Protein AF-A0A7Y2TS22-F1 (afdb_monomer)

Mean predicted aligned error: 3.53 Å

Radius of gyration: 19.44 Å; Cα contacts (8 Å, |Δi|>4): 655; chains: 1; bounding box: 46×40×64 Å

Secondary structure (DSSP, 8-state):
----EETTEEPB---S--EEEEEEETTEEEEEEETGGGSPP-EEEEP-SSSEEEEEETTS-EEEEESSGGGBSS----HHHHHHGGGTSEEEEEEEEEETTEEEEE-TT-SS-BSS-EEEEEEEETTSS-EEEEEEETTTTEEEEEEEEEETTTEEEEEEEEEE-SSS---EEEEEEEEEEPPTT--HHHHHHHHHHHHTTEEEEEPTTSSEEEEEESS---SSSS-------EEEE--SSSS-EEESSSTTHHHHHTT------SEEESS-EEEEEEEE-

Solvent-accessible surface area (backbone atoms only — not comparable to full-atom values): 15463 Å² total; per-residue (Å²): 133,86,89,51,65,58,81,96,39,51,56,44,74,68,88,71,55,61,48,74,47,82,44,77,55,99,90,41,61,24,44,34,29,39,26,39,79,68,43,81,74,47,82,42,74,44,53,54,101,60,59,52,46,36,44,33,23,70,54,53,2,38,28,33,29,44,82,47,62,52,46,29,44,22,70,70,67,57,69,71,55,25,44,68,28,34,86,64,26,32,67,48,46,40,34,42,33,54,53,96,93,37,78,43,79,45,50,68,76,56,89,64,90,38,66,54,54,59,46,36,37,39,33,34,32,75,90,30,42,36,42,36,45,35,35,37,34,66,80,78,27,35,33,43,34,43,30,46,35,76,39,96,89,74,44,75,45,79,50,76,47,78,43,78,75,52,92,68,90,62,52,32,40,38,39,39,38,39,30,38,46,39,29,46,80,52,33,45,67,50,49,75,76,36,46,76,66,50,24,66,33,24,35,26,35,43,44,88,98,51,60,33,37,40,26,24,30,77,39,49,90,67,95,59,100,61,95,42,81,44,92,50,58,32,75,49,71,67,83,90,72,77,88,52,40,42,31,33,46,67,87,53,51,68,43,44,76,71,73,39,88,77,73,61,37,63,62,43,65,52,45,62,29,23,51,33,39,34,43,74,85

Foldseek 3Di:
DDFDDDPPFTFDDDPDWQDWDWDADPNFIKIKTKQCVNDDKDWAWADDPFQKTKIAIPLGFIWIAGNDQLGIQAADDDPVVSNVCNVAFWKWKWKQKDDPNDTDIDTPSDPDTDSFDKIWMWIATPVRQKIKIWIQGPVRQKIKMWMWHQDPVPGIDIDIDMDRRDPDDMKMKMKIWTGQTDWRQRGNCCCVPPVLVQLQQWKKFDDPPFLKIWIWGVARDDPDPDGGDTPGTDMDGDDDADPWAWDQACPCVVCVSVVHDDHHDRMDHSGRTITITIHID

pLDDT: mean 95.9, std 3.14, range [74.25, 98.75]

Structure (mmCIF, N/CA/C/O backbone):
data_AF-A0A7Y2TS22-F1
#
_entry.id   AF-A0A7Y2TS22-F1
#
loop_
_atom_site.group_PDB
_atom_site.id
_atom_site.type_symbol
_atom_site.label_atom_id
_atom_site.label_alt_id
_atom_site.label_comp_id
_atom_site.label_asym_id
_atom_site.label_entity_id
_atom_site.label_seq_id
_atom_site.pdbx_PDB_ins_code
_atom_site.Cartn_x
_atom_site.Cartn_y
_atom_site.Cartn_z
_atom_site.occupancy
_atom_site.B_iso_or_equiv
_atom_site.auth_seq_id
_atom_site.auth_comp_id
_atom_site.auth_asym_id
_atom_site.auth_atom_id
_atom_site.pdbx_PDB_model_num
ATOM 1 N N . MET A 1 1 ? 3.382 5.637 33.435 1.00 74.25 1 MET A N 1
ATOM 2 C CA . MET A 1 1 ? 3.708 6.417 32.218 1.00 74.25 1 MET A CA 1
ATOM 3 C C . MET A 1 1 ? 2.899 7.709 32.269 1.00 74.25 1 MET A C 1
ATOM 5 O O . MET A 1 1 ? 1.808 7.660 32.820 1.00 74.25 1 MET A O 1
ATOM 9 N N . LYS A 1 2 ? 3.419 8.851 31.797 1.00 86.94 2 LYS A N 1
ATOM 10 C CA . LYS A 1 2 ? 2.609 10.081 31.684 1.00 86.94 2 LYS A CA 1
ATOM 11 C C . LYS A 1 2 ? 1.660 9.937 30.493 1.00 86.94 2 LYS A C 1
ATOM 13 O O . LYS A 1 2 ? 2.100 9.458 29.451 1.00 86.94 2 LYS A O 1
ATOM 18 N N . GLU A 1 3 ? 0.410 10.353 30.642 1.00 90.19 3 GLU A N 1
ATOM 19 C CA . GLU A 1 3 ? -0.518 10.448 29.513 1.00 90.19 3 GLU A CA 1
ATOM 20 C C . GLU A 1 3 ? -0.154 11.654 28.641 1.00 90.19 3 GLU A C 1
ATOM 22 O O . GLU A 1 3 ? 0.123 12.742 29.150 1.00 90.19 3 GLU A O 1
ATOM 27 N N . VAL A 1 4 ? -0.126 11.447 27.326 1.00 92.69 4 VAL A N 1
ATOM 28 C CA . VAL A 1 4 ? 0.108 12.491 26.321 1.00 92.69 4 VAL A CA 1
ATOM 29 C C . VAL A 1 4 ? -1.155 12.595 25.484 1.00 92.69 4 VAL A C 1
ATOM 31 O O . VAL A 1 4 ? -1.653 11.576 25.015 1.00 92.69 4 VAL A O 1
ATOM 34 N N . TYR A 1 5 ? -1.666 13.806 25.296 1.00 92.94 5 TYR A N 1
ATOM 35 C CA . TYR A 1 5 ? -2.918 14.057 24.589 1.00 92.94 5 TYR A CA 1
ATOM 36 C C . TYR A 1 5 ? -2.640 14.583 23.181 1.00 92.94 5 TYR A C 1
ATOM 38 O O . TYR A 1 5 ? -1.749 15.411 22.983 1.00 92.94 5 TYR A O 1
ATOM 46 N N . TRP A 1 6 ? -3.400 14.089 22.205 1.00 90.06 6 TRP A N 1
ATOM 47 C CA . TRP A 1 6 ? -3.453 14.627 20.850 1.00 90.06 6 TRP A CA 1
ATOM 48 C C . TRP A 1 6 ? -4.873 15.133 20.610 1.00 90.06 6 TRP A C 1
ATOM 50 O O . TRP A 1 6 ? -5.808 14.342 20.472 1.00 90.06 6 TRP A O 1
ATOM 60 N N . SER A 1 7 ? -5.037 16.459 20.591 1.00 88.62 7 SER A N 1
ATOM 61 C CA . SER A 1 7 ? -6.344 17.097 20.805 1.00 88.62 7 SER A CA 1
ATOM 62 C C . SER A 1 7 ? -6.919 16.683 22.175 1.00 88.62 7 SER A C 1
ATOM 64 O O . SER A 1 7 ? -6.180 16.664 23.154 1.00 88.62 7 SER A O 1
ATOM 66 N N . GLU A 1 8 ? -8.208 16.358 22.261 1.00 90.94 8 GLU A N 1
ATOM 67 C CA . GLU A 1 8 ? -8.906 16.012 23.512 1.00 90.94 8 GLU A CA 1
ATOM 68 C C . GLU A 1 8 ? -8.776 14.532 23.912 1.00 90.94 8 GLU A C 1
ATOM 70 O O . GLU A 1 8 ? -9.255 14.126 24.969 1.00 90.94 8 GLU A O 1
ATOM 75 N N . LEU A 1 9 ? -8.170 13.695 23.064 1.00 91.94 9 LEU A N 1
ATOM 76 C CA . LEU A 1 9 ? -8.028 12.261 23.312 1.00 91.94 9 LEU A CA 1
ATOM 77 C C . LEU A 1 9 ? -6.572 11.909 23.642 1.00 91.94 9 LEU A C 1
ATOM 79 O O . LEU A 1 9 ? -5.650 12.467 23.036 1.00 91.94 9 LEU A O 1
ATOM 83 N N . PRO A 1 10 ? -6.334 10.969 24.572 1.00 93.31 10 PRO A N 1
ATOM 84 C CA . PRO A 1 10 ? -4.991 10.486 24.837 1.00 93.31 10 PRO A CA 1
ATOM 85 C C . PRO A 1 10 ? -4.453 9.724 23.622 1.00 93.31 10 PRO A C 1
ATOM 87 O O . PRO A 1 10 ? -5.179 9.002 22.935 1.00 93.31 10 PRO A O 1
ATOM 90 N N . VAL A 1 11 ? -3.157 9.873 23.369 1.00 92.88 11 VAL A N 1
ATOM 91 C CA . VAL A 1 11 ? -2.432 9.059 22.395 1.00 92.88 11 VAL A CA 1
ATOM 92 C C . VAL A 1 11 ? -2.421 7.618 22.888 1.00 92.88 11 VAL A C 1
ATOM 94 O O . VAL A 1 11 ? -1.942 7.330 23.986 1.00 92.88 11 VAL A O 1
ATOM 97 N N . GLN A 1 12 ? -2.907 6.714 22.047 1.00 92.50 12 GLN A N 1
ATOM 98 C CA . GLN A 1 12 ? -2.934 5.284 22.310 1.00 92.50 12 GLN A CA 1
ATOM 99 C C . GLN A 1 12 ? -1.693 4.619 21.716 1.00 92.50 12 GLN A C 1
ATOM 101 O O . GLN A 1 12 ? -1.232 4.969 20.625 1.00 92.50 12 GLN A O 1
ATOM 106 N N . ARG A 1 13 ? -1.132 3.651 22.442 1.00 86.56 13 ARG A N 1
ATOM 107 C CA . ARG A 1 13 ? -0.018 2.817 21.976 1.00 86.56 13 ARG A CA 1
ATOM 108 C C . ARG A 1 13 ? -0.177 1.404 22.508 1.00 86.56 13 ARG A C 1
ATOM 110 O O . ARG A 1 13 ? -0.364 1.224 23.711 1.00 86.56 13 ARG A O 1
ATOM 117 N N . ALA A 1 14 ? -0.034 0.413 21.634 1.00 87.25 14 ALA A N 1
ATOM 118 C CA . ALA A 1 14 ? 0.152 -0.957 22.083 1.00 87.25 14 ALA A CA 1
ATOM 119 C C . ALA A 1 14 ? 1.500 -1.072 22.810 1.00 87.25 14 ALA A C 1
ATOM 121 O O . ALA A 1 14 ? 2.510 -0.522 22.366 1.00 87.25 14 ALA A O 1
ATOM 122 N N . VAL A 1 15 ? 1.502 -1.769 23.943 1.00 83.69 15 VAL A N 1
ATOM 123 C CA . VAL A 1 15 ? 2.700 -1.995 24.771 1.00 83.69 15 VAL A CA 1
ATOM 124 C C . VAL A 1 15 ? 3.094 -3.469 24.858 1.00 83.69 15 VAL A C 1
ATOM 126 O O . VAL A 1 15 ? 4.196 -3.773 25.299 1.00 83.69 15 VAL A O 1
ATOM 129 N N . ASP A 1 16 ? 2.211 -4.368 24.421 1.00 90.50 16 ASP A N 1
ATOM 130 C CA . ASP A 1 16 ? 2.426 -5.813 24.369 1.00 90.50 16 ASP A CA 1
ATOM 131 C C . ASP A 1 16 ? 2.259 -6.309 22.927 1.00 90.50 16 ASP A C 1
ATOM 133 O O . ASP A 1 16 ? 1.400 -5.818 22.187 1.00 90.50 16 ASP A O 1
ATOM 137 N N . GLY A 1 17 ? 3.095 -7.261 22.517 1.00 93.56 17 GLY A N 1
ATOM 138 C CA . GLY A 1 17 ? 3.169 -7.745 21.144 1.00 93.56 17 GLY A CA 1
ATOM 139 C C . GLY A 1 17 ? 4.470 -8.471 20.816 1.00 93.56 17 GLY A C 1
ATOM 140 O O . GLY A 1 17 ? 5.281 -8.785 21.682 1.00 93.56 17 GLY A O 1
ATOM 141 N N . GLY A 1 18 ? 4.650 -8.781 19.535 1.00 94.12 18 GLY A N 1
ATOM 142 C CA . GLY A 1 18 ? 5.776 -9.566 19.030 1.00 94.12 18 GLY A CA 1
ATOM 143 C C . GLY A 1 18 ? 5.673 -11.068 19.307 1.00 94.12 18 GLY A C 1
ATOM 144 O O . GLY A 1 18 ? 6.606 -11.817 19.014 1.00 94.12 18 GLY A O 1
ATOM 145 N N . THR A 1 19 ? 4.542 -11.536 19.837 1.00 96.75 19 THR A N 1
ATOM 146 C CA . THR A 1 19 ? 4.295 -12.958 20.085 1.00 96.75 19 THR A CA 1
ATOM 147 C C . THR A 1 19 ? 3.782 -13.657 18.830 1.00 96.75 19 THR A C 1
ATOM 149 O O . THR A 1 19 ? 2.971 -13.127 18.066 1.00 96.75 19 THR A O 1
ATOM 152 N N . GLY A 1 20 ? 4.294 -14.866 18.605 1.00 96.62 20 GLY A N 1
ATOM 153 C CA . GLY A 1 20 ? 4.009 -15.670 17.425 1.00 96.62 20 GLY A CA 1
ATOM 154 C C . GLY A 1 20 ? 3.033 -16.807 17.698 1.00 96.62 20 GLY A C 1
ATOM 155 O O . GLY A 1 20 ? 3.113 -17.459 18.737 1.00 96.62 20 GLY A O 1
ATOM 156 N N . SER A 1 21 ? 2.135 -17.088 16.756 1.00 97.56 21 SER A N 1
ATOM 157 C CA . SER A 1 21 ? 1.272 -18.277 16.807 1.00 97.56 21 SER A CA 1
ATOM 158 C C . SER A 1 21 ? 0.910 -18.775 15.411 1.00 97.56 21 SER A C 1
ATOM 160 O O . SER A 1 21 ? 0.858 -17.997 14.459 1.00 97.56 21 SER A O 1
ATOM 162 N N . ILE A 1 22 ? 0.649 -20.077 15.283 1.00 97.88 22 ILE A N 1
ATOM 163 C CA . ILE A 1 22 ? 0.069 -20.639 14.060 1.00 97.88 22 ILE A CA 1
ATOM 164 C C . ILE A 1 22 ? -1.448 -20.500 14.150 1.00 97.88 22 ILE A C 1
ATOM 166 O O . ILE A 1 22 ? -2.060 -20.940 15.122 1.00 97.88 22 ILE A O 1
ATOM 170 N N . VAL A 1 23 ? -2.048 -19.903 13.127 1.00 97.50 23 VAL A N 1
ATOM 171 C CA . VAL A 1 23 ? -3.495 -19.716 12.997 1.00 97.50 23 VAL A CA 1
ATOM 172 C C . VAL A 1 23 ? -3.972 -20.250 11.652 1.00 97.50 23 VAL A C 1
ATOM 174 O O . VAL A 1 23 ? -3.201 -20.319 10.696 1.00 97.50 23 VAL A O 1
ATOM 177 N N . LEU A 1 24 ? -5.248 -20.615 11.566 1.00 96.06 24 LEU A N 1
ATOM 178 C CA . LEU A 1 24 ? -5.878 -21.023 10.314 1.00 96.06 24 LEU A CA 1
ATOM 179 C C . LEU A 1 24 ? -6.677 -19.845 9.741 1.00 96.06 24 LEU A C 1
ATOM 181 O O . LEU A 1 24 ? -7.517 -19.280 10.439 1.00 96.06 24 LEU A O 1
ATOM 185 N N . GLN A 1 25 ? -6.431 -19.486 8.483 1.00 90.94 25 GLN A N 1
ATOM 186 C CA . GLN A 1 25 ? -7.194 -18.478 7.740 1.00 90.94 25 GLN A CA 1
ATOM 187 C C . GLN A 1 25 ? -7.629 -19.067 6.402 1.00 90.94 25 GLN A C 1
ATOM 189 O O . GLN A 1 25 ? -6.796 -19.574 5.658 1.00 90.94 25 GLN A O 1
ATOM 194 N N . ASP A 1 26 ? -8.933 -19.045 6.111 1.00 86.62 26 ASP A N 1
ATOM 195 C CA . ASP A 1 26 ? -9.516 -19.609 4.882 1.00 86.62 26 ASP A CA 1
ATOM 196 C C . ASP A 1 26 ? -9.056 -21.055 4.579 1.00 86.62 26 ASP A C 1
ATOM 198 O O . ASP A 1 26 ? -8.861 -21.444 3.429 1.00 86.62 26 ASP A O 1
ATOM 202 N N . GLY A 1 27 ? -8.860 -21.866 5.627 1.00 91.12 27 GLY A N 1
ATOM 203 C CA . GLY A 1 27 ? -8.389 -23.252 5.512 1.00 91.12 27 GLY A CA 1
ATOM 204 C C . GLY A 1 27 ? -6.878 -23.415 5.295 1.00 91.12 27 GLY A C 1
ATOM 205 O O . GLY A 1 27 ? -6.411 -24.543 5.159 1.00 91.12 27 GLY A O 1
ATOM 206 N N . GLU A 1 28 ? -6.101 -22.331 5.301 1.00 94.75 28 GLU A N 1
ATOM 207 C CA . GLU A 1 28 ? -4.644 -22.335 5.142 1.00 94.75 28 GLU A CA 1
ATOM 208 C C . GLU A 1 28 ? -3.931 -21.921 6.448 1.00 94.75 28 GLU A C 1
ATOM 210 O O . GLU A 1 28 ? -4.388 -21.006 7.140 1.00 94.75 28 GLU A O 1
ATOM 215 N N . PRO A 1 29 ? -2.816 -22.574 6.830 1.00 97.38 29 PRO A N 1
ATOM 216 C CA . PRO A 1 29 ? -2.052 -22.195 8.014 1.00 97.38 29 PRO A CA 1
ATOM 217 C C . PRO A 1 29 ? -1.159 -20.967 7.770 1.00 97.38 29 PRO A C 1
ATOM 219 O O . PRO A 1 29 ? -0.365 -20.913 6.825 1.00 97.38 29 PRO A O 1
ATOM 222 N N . PHE A 1 30 ? -1.225 -20.016 8.698 1.00 98.31 30 PHE A N 1
ATOM 223 C CA . PHE A 1 30 ? -0.395 -18.816 8.747 1.00 98.31 30 PHE A CA 1
ATOM 224 C C . PHE A 1 30 ? 0.355 -18.727 10.071 1.00 98.31 30 PHE A C 1
ATOM 226 O O . PHE A 1 30 ? -0.189 -19.041 11.127 1.00 98.31 30 PHE A O 1
ATOM 233 N N . TYR A 1 31 ? 1.588 -18.229 10.024 1.00 98.25 31 TYR A N 1
ATOM 234 C CA . TYR A 1 31 ? 2.260 -17.714 11.207 1.00 98.25 31 TYR A CA 1
ATOM 235 C C . TYR A 1 31 ? 1.843 -16.257 11.412 1.00 98.25 31 TYR A C 1
ATOM 237 O O . TYR A 1 31 ? 2.098 -15.413 10.551 1.00 98.25 31 TYR A O 1
ATOM 245 N N . ARG A 1 32 ? 1.185 -15.978 12.536 1.00 98.31 32 ARG A N 1
ATOM 246 C CA . ARG A 1 32 ? 0.771 -14.645 12.977 1.00 98.31 32 ARG A CA 1
ATOM 247 C C . ARG A 1 32 ? 1.805 -14.086 13.943 1.00 98.31 32 ARG A C 1
ATOM 249 O O . ARG A 1 32 ? 2.126 -14.752 14.922 1.00 98.31 32 ARG A O 1
ATOM 256 N N . ILE A 1 33 ? 2.215 -12.841 13.729 1.00 98.31 33 ILE A N 1
ATOM 257 C CA . ILE A 1 33 ? 2.880 -12.003 14.731 1.00 98.31 33 ILE A CA 1
ATOM 258 C C . ILE A 1 33 ? 1.838 -11.018 15.263 1.00 98.31 33 ILE A C 1
ATOM 260 O O . ILE A 1 33 ? 1.354 -10.159 14.520 1.00 98.31 33 ILE A O 1
ATOM 264 N N . HIS A 1 34 ? 1.466 -11.179 16.532 1.00 97.88 34 HIS A N 1
ATOM 265 C CA . HIS A 1 34 ? 0.524 -10.294 17.209 1.00 97.88 34 HIS A CA 1
ATOM 266 C C . HIS A 1 34 ? 1.180 -8.959 17.552 1.00 97.88 34 HIS A C 1
ATOM 268 O O . HIS A 1 34 ? 2.318 -8.945 18.022 1.00 97.88 34 HIS A O 1
ATOM 274 N N . ASN A 1 35 ? 0.472 -7.849 17.323 1.00 97.12 35 ASN A N 1
ATOM 275 C CA . ASN A 1 35 ? 0.969 -6.498 17.596 1.00 97.12 35 ASN A CA 1
ATOM 276 C C . ASN A 1 35 ? 2.391 -6.274 17.072 1.00 97.12 35 ASN A C 1
ATOM 278 O O . ASN A 1 35 ? 3.258 -5.768 17.776 1.00 97.12 35 ASN A O 1
ATOM 282 N N . TYR A 1 36 ? 2.644 -6.649 15.815 1.00 96.88 36 TYR A N 1
ATOM 283 C CA . TYR A 1 36 ? 3.993 -6.610 15.236 1.00 96.88 36 TYR A CA 1
ATOM 284 C C . TYR A 1 36 ? 4.620 -5.204 15.275 1.00 96.88 36 TYR A C 1
ATOM 286 O O . TYR A 1 36 ? 5.836 -5.065 15.270 1.00 96.88 36 TYR A O 1
ATOM 294 N N . HIS A 1 37 ? 3.788 -4.162 15.326 1.00 94.69 37 HIS A N 1
ATOM 295 C CA . HIS A 1 37 ? 4.190 -2.759 15.350 1.00 94.69 37 HIS A CA 1
ATOM 296 C C . HIS A 1 37 ? 4.841 -2.305 16.670 1.00 94.69 37 HIS A C 1
ATOM 298 O O . HIS A 1 37 ? 5.334 -1.182 16.732 1.00 94.69 37 HIS A O 1
ATOM 304 N N . VAL A 1 38 ? 4.872 -3.153 17.709 1.00 95.06 38 VAL A N 1
ATOM 305 C CA . VAL A 1 38 ? 5.693 -2.910 18.915 1.00 95.06 38 VAL A CA 1
ATOM 306 C C . VAL A 1 38 ? 7.159 -3.305 18.710 1.00 95.06 38 VAL A C 1
ATOM 308 O O . VAL A 1 38 ? 8.017 -2.953 19.516 1.00 95.06 38 VAL A O 1
ATOM 311 N N . MET A 1 39 ? 7.455 -4.054 17.645 1.00 95.19 39 MET A N 1
ATOM 312 C CA . MET A 1 39 ? 8.808 -4.444 17.268 1.00 95.19 39 MET A CA 1
ATOM 313 C C . MET A 1 39 ? 9.422 -3.385 16.343 1.00 95.19 39 MET A C 1
ATOM 315 O O . MET A 1 39 ? 8.691 -2.740 15.585 1.00 95.19 39 MET A O 1
ATOM 319 N N . PRO A 1 40 ? 10.760 -3.235 16.325 1.00 94.88 40 PRO A N 1
ATOM 320 C CA . PRO A 1 40 ? 11.429 -2.518 15.246 1.00 94.88 40 PRO A CA 1
ATOM 321 C C . PRO A 1 40 ? 11.012 -3.078 13.874 1.00 94.88 40 PRO A C 1
ATOM 323 O O . PRO A 1 40 ? 10.841 -4.299 13.754 1.00 94.88 40 PRO A O 1
ATOM 326 N N . PRO A 1 41 ? 10.857 -2.228 12.841 1.00 95.81 41 PRO A N 1
ATOM 327 C CA . PRO A 1 41 ? 10.591 -2.695 11.488 1.00 95.81 41 PRO A CA 1
ATOM 328 C C . PRO A 1 41 ? 11.612 -3.744 11.040 1.00 95.81 41 PRO A C 1
ATOM 330 O O . PRO A 1 41 ? 12.800 -3.640 11.333 1.00 95.81 41 PRO A O 1
ATOM 333 N N . PHE A 1 42 ? 11.138 -4.759 10.326 1.00 97.38 42 PHE A N 1
ATOM 334 C CA . PHE A 1 42 ? 11.961 -5.847 9.807 1.00 97.38 42 PHE A CA 1
ATOM 335 C C . PHE A 1 42 ? 11.545 -6.181 8.380 1.00 97.38 42 PHE A C 1
ATOM 337 O O . PHE A 1 42 ? 10.402 -5.945 7.977 1.00 97.38 42 PHE A O 1
ATOM 344 N N . LEU A 1 43 ? 12.488 -6.697 7.599 1.00 97.88 43 LEU A N 1
ATOM 345 C CA . LEU A 1 43 ? 12.270 -6.998 6.193 1.00 97.88 43 LEU A CA 1
ATOM 346 C C . LEU A 1 43 ? 11.743 -8.427 6.016 1.00 97.88 43 LEU A C 1
ATOM 348 O O . LEU A 1 43 ? 12.246 -9.380 6.612 1.00 97.88 43 LEU A O 1
ATOM 352 N N . VAL A 1 44 ? 10.739 -8.579 5.160 1.00 97.50 44 VAL A N 1
ATOM 353 C CA . VAL A 1 44 ? 10.126 -9.851 4.780 1.00 97.50 44 VAL A CA 1
ATOM 354 C C . VAL A 1 44 ? 10.320 -10.061 3.283 1.00 97.50 44 VAL A C 1
ATOM 356 O O . VAL A 1 44 ? 9.953 -9.214 2.472 1.00 97.50 44 VAL A O 1
ATOM 359 N N . SER A 1 45 ? 10.865 -11.217 2.910 1.00 96.19 45 SER A N 1
ATOM 360 C CA . SER A 1 45 ? 10.897 -11.671 1.518 1.00 96.19 45 SER A CA 1
ATOM 361 C C . SER A 1 45 ? 9.692 -12.570 1.236 1.00 96.19 45 SER A C 1
ATOM 363 O O . SER A 1 45 ? 9.430 -13.516 1.990 1.00 96.19 45 SER A O 1
ATOM 365 N N . LEU A 1 46 ? 8.956 -12.268 0.164 1.00 95.31 46 LEU A N 1
ATOM 366 C CA . LEU A 1 46 ? 7.853 -13.096 -0.319 1.00 95.31 46 LEU A CA 1
ATOM 367 C C . LEU A 1 46 ? 8.349 -13.987 -1.458 1.00 95.31 46 LEU A C 1
ATOM 369 O O . LEU A 1 46 ? 8.820 -13.490 -2.482 1.00 95.31 46 LEU A O 1
ATOM 373 N N . VAL A 1 47 ? 8.237 -15.304 -1.289 1.00 93.69 47 VAL A N 1
ATOM 374 C CA . VAL A 1 47 ? 8.724 -16.251 -2.299 1.00 93.69 47 VAL A CA 1
ATOM 375 C C . VAL A 1 47 ? 7.706 -16.446 -3.420 1.00 93.69 47 VAL A C 1
ATOM 377 O O . VAL A 1 47 ? 6.494 -16.388 -3.208 1.00 93.69 47 VAL A O 1
ATOM 380 N N . SER A 1 48 ? 8.205 -16.725 -4.621 1.00 93.94 48 SER A N 1
ATOM 381 C CA . SER A 1 48 ? 7.398 -17.043 -5.796 1.00 93.94 48 SER A CA 1
ATOM 382 C C . SER A 1 48 ? 7.918 -18.305 -6.472 1.00 93.94 48 SER A C 1
ATOM 384 O O . SER A 1 48 ? 9.121 -18.538 -6.514 1.00 93.94 48 SER A O 1
ATOM 386 N N . GLY A 1 49 ? 7.010 -19.107 -7.034 1.00 91.75 49 GLY A N 1
ATOM 387 C CA . GLY A 1 49 ? 7.363 -20.244 -7.895 1.00 91.75 49 GLY A CA 1
ATOM 388 C C . GLY A 1 49 ? 7.707 -19.842 -9.336 1.00 91.75 49 GLY A C 1
ATOM 389 O O . GLY A 1 49 ? 7.857 -20.706 -10.191 1.00 91.75 49 GLY A O 1
ATOM 390 N N . THR A 1 50 ? 7.768 -18.540 -9.620 1.00 93.69 50 THR A N 1
ATOM 391 C CA . THR A 1 50 ? 8.042 -17.955 -10.942 1.00 93.69 50 THR A CA 1
ATOM 392 C C . THR A 1 50 ? 9.036 -16.799 -10.792 1.00 93.69 50 THR A C 1
ATOM 394 O O . THR A 1 50 ? 9.731 -16.691 -9.788 1.00 93.69 50 THR A O 1
ATOM 397 N N . GLU A 1 51 ? 9.103 -15.894 -11.764 1.00 96.25 51 GLU A N 1
ATOM 398 C CA . GLU A 1 51 ? 10.061 -14.784 -11.810 1.00 96.25 51 GLU A CA 1
ATOM 399 C C . GLU A 1 51 ? 9.729 -13.583 -10.897 1.00 96.25 51 GLU A C 1
ATOM 401 O O . GLU A 1 51 ? 10.335 -12.528 -11.056 1.00 96.25 51 GLU A O 1
ATOM 406 N N . HIS A 1 52 ? 8.771 -13.686 -9.969 1.00 98.25 52 HIS A N 1
ATOM 407 C CA . HIS A 1 52 ? 8.420 -12.563 -9.085 1.00 98.25 52 HIS A CA 1
ATOM 408 C C . HIS A 1 52 ? 9.406 -12.441 -7.922 1.00 98.25 52 HIS A C 1
ATOM 410 O O . HIS A 1 52 ? 9.761 -13.438 -7.297 1.00 98.25 52 HIS A O 1
ATOM 416 N N . TRP A 1 53 ? 9.760 -11.209 -7.575 1.00 98.12 53 TRP A N 1
ATOM 417 C CA . TRP A 1 53 ? 10.507 -10.872 -6.369 1.00 98.12 53 TRP A CA 1
ATOM 418 C C . TRP A 1 53 ? 9.771 -9.764 -5.609 1.00 98.12 53 TRP A C 1
ATOM 420 O O . TRP A 1 53 ? 9.185 -8.866 -6.216 1.00 98.12 53 TRP A O 1
ATOM 430 N N . MET A 1 54 ? 9.757 -9.840 -4.279 1.00 98.38 54 MET A N 1
ATOM 431 C CA . MET A 1 54 ? 9.095 -8.858 -3.422 1.00 98.38 54 MET A CA 1
ATOM 432 C C . MET A 1 54 ? 9.779 -8.814 -2.054 1.00 98.38 54 MET A C 1
ATOM 434 O O . MET A 1 54 ? 9.867 -9.829 -1.361 1.00 98.38 54 MET A O 1
ATOM 438 N N . PHE A 1 55 ? 10.222 -7.618 -1.672 1.00 98.25 55 PHE A N 1
ATOM 439 C CA . PHE A 1 55 ? 10.802 -7.304 -0.372 1.00 98.25 55 PHE A CA 1
ATOM 440 C C . PHE A 1 55 ? 9.916 -6.262 0.308 1.00 98.25 55 PHE A C 1
ATOM 442 O O . PHE A 1 55 ? 9.709 -5.173 -0.225 1.00 98.25 55 PHE A O 1
ATOM 449 N N . VAL A 1 56 ? 9.357 -6.615 1.462 1.00 98.00 56 VAL A N 1
ATOM 450 C CA . VAL A 1 56 ? 8.346 -5.822 2.170 1.00 98.00 56 VAL A CA 1
ATOM 451 C C . VAL A 1 56 ? 8.834 -5.547 3.581 1.00 98.00 56 VAL A C 1
ATOM 453 O O . VAL A 1 56 ? 9.168 -6.466 4.322 1.00 98.00 56 VAL A O 1
ATOM 456 N N . SER A 1 57 ? 8.858 -4.282 3.967 1.00 97.81 57 SER A N 1
ATOM 457 C CA . SER A 1 57 ? 9.033 -3.859 5.351 1.00 97.81 57 SER A CA 1
ATOM 458 C C . SER A 1 57 ? 7.770 -4.181 6.147 1.00 97.81 57 SER A C 1
ATOM 460 O O . SER A 1 57 ? 6.662 -3.898 5.691 1.00 97.81 57 SER A O 1
ATOM 462 N N . SER A 1 58 ? 7.906 -4.678 7.377 1.00 96.62 58 SER A N 1
ATOM 463 C CA . SER A 1 58 ? 6.765 -4.783 8.294 1.00 96.62 58 SER A CA 1
ATOM 464 C C . SER A 1 58 ? 6.119 -3.419 8.589 1.00 96.62 58 SER A C 1
ATOM 466 O O . SER A 1 58 ? 4.938 -3.371 8.913 1.00 96.62 58 SER A O 1
ATOM 468 N N . ALA A 1 59 ? 6.817 -2.295 8.384 1.00 93.44 59 ALA A N 1
ATOM 469 C CA . ALA A 1 59 ? 6.206 -0.965 8.445 1.00 93.44 59 ALA A CA 1
ATOM 470 C C . ALA A 1 59 ? 5.203 -0.700 7.302 1.00 93.44 59 ALA A C 1
ATOM 472 O O . ALA A 1 59 ? 4.353 0.164 7.455 1.00 93.44 59 ALA A O 1
ATOM 473 N N . GLY A 1 60 ? 5.266 -1.439 6.187 1.00 91.00 60 GLY A N 1
ATOM 474 C CA . GLY A 1 60 ? 4.327 -1.356 5.057 1.00 91.00 60 GLY A CA 1
ATOM 475 C C . GLY A 1 60 ? 4.959 -0.927 3.728 1.00 91.00 60 GLY A C 1
ATOM 476 O O . GLY A 1 60 ? 4.405 -1.226 2.671 1.00 91.00 60 GLY A O 1
ATOM 477 N N . GLY A 1 61 ? 6.131 -0.282 3.761 1.00 95.62 61 GLY A N 1
ATOM 478 C CA . GLY A 1 61 ? 6.905 0.028 2.554 1.00 95.62 61 GLY A CA 1
ATOM 479 C C . GLY A 1 61 ? 7.396 -1.238 1.845 1.00 95.62 61 GLY A C 1
ATOM 480 O O . GLY A 1 61 ? 7.631 -2.267 2.481 1.00 95.62 61 GLY A O 1
ATOM 481 N N . LEU A 1 62 ? 7.544 -1.190 0.521 1.00 98.00 62 LEU A N 1
ATOM 482 C CA . LEU A 1 62 ? 8.001 -2.342 -0.254 1.00 98.00 62 LEU A CA 1
ATOM 483 C C . LEU A 1 62 ? 8.688 -1.959 -1.559 1.00 98.00 62 LEU A C 1
ATOM 485 O O . LEU A 1 62 ? 8.458 -0.893 -2.126 1.00 98.00 62 LEU A O 1
ATOM 489 N N . THR A 1 63 ? 9.436 -2.923 -2.081 1.00 98.56 63 THR A N 1
ATOM 490 C CA . THR A 1 63 ? 9.819 -2.993 -3.485 1.00 98.56 63 THR A CA 1
ATOM 491 C C . THR A 1 63 ? 9.468 -4.368 -4.046 1.00 98.56 63 THR A C 1
ATOM 493 O O . THR A 1 63 ? 9.599 -5.390 -3.365 1.00 98.56 63 THR A O 1
ATOM 496 N N . CYS A 1 64 ? 8.976 -4.421 -5.279 1.00 98.38 64 CYS A N 1
ATOM 497 C CA . CYS A 1 64 ? 8.693 -5.683 -5.953 1.00 98.38 64 CYS A CA 1
ATOM 498 C C . CYS A 1 64 ? 8.781 -5.536 -7.469 1.00 98.38 64 CYS A C 1
ATOM 500 O O . CYS A 1 64 ? 8.741 -4.426 -7.996 1.00 98.38 64 CYS A O 1
ATOM 502 N N . GLY A 1 65 ? 8.886 -6.658 -8.174 1.00 98.19 65 GLY A N 1
ATOM 503 C CA . GLY A 1 65 ? 8.946 -6.702 -9.630 1.00 98.19 65 GLY A CA 1
ATOM 504 C C . GLY A 1 65 ? 9.045 -8.125 -10.164 1.00 98.19 65 GLY A C 1
ATOM 505 O O . GLY A 1 65 ? 8.908 -9.105 -9.428 1.00 98.19 65 GLY A O 1
ATOM 506 N N . ARG A 1 66 ? 9.284 -8.249 -11.469 1.00 97.75 66 ARG A N 1
ATOM 507 C CA . ARG A 1 66 ? 9.531 -9.542 -12.128 1.00 97.75 66 ARG A CA 1
ATOM 508 C C . ARG A 1 66 ? 10.950 -9.579 -12.675 1.00 97.75 66 ARG A C 1
ATOM 510 O O . ARG A 1 66 ? 11.471 -8.548 -13.059 1.00 97.75 66 ARG A O 1
ATOM 517 N N . ARG A 1 67 ? 11.579 -10.752 -12.748 1.00 97.06 67 ARG A N 1
ATOM 518 C CA . ARG A 1 67 ? 12.931 -11.005 -13.289 1.00 97.06 67 ARG A CA 1
ATOM 519 C C . ARG A 1 67 ? 14.068 -10.349 -12.514 1.00 97.06 67 ARG A C 1
ATOM 521 O O . ARG A 1 67 ? 14.897 -11.051 -11.950 1.00 97.06 67 ARG A O 1
ATOM 528 N N . ASN A 1 68 ? 14.146 -9.023 -12.532 1.00 97.12 68 ASN A N 1
ATOM 529 C CA . ASN A 1 68 ? 15.246 -8.250 -11.968 1.00 97.12 68 ASN A CA 1
ATOM 530 C C . ASN A 1 68 ? 14.787 -6.827 -11.571 1.00 97.12 68 ASN A C 1
ATOM 532 O O . ASN A 1 68 ? 13.665 -6.436 -11.902 1.00 97.12 68 ASN A O 1
ATOM 536 N N . PRO A 1 69 ? 15.636 -6.052 -10.872 1.00 97.00 69 PRO A N 1
ATOM 537 C CA . PRO A 1 69 ? 15.318 -4.694 -10.422 1.00 97.00 69 PRO A CA 1
ATOM 538 C C . PRO A 1 69 ? 14.967 -3.672 -11.513 1.00 97.00 69 PRO A C 1
ATOM 540 O O . PRO A 1 69 ? 14.314 -2.683 -11.203 1.00 97.00 69 PRO A O 1
ATOM 543 N N . ASP A 1 70 ? 15.353 -3.888 -12.774 1.00 97.25 70 ASP A N 1
ATOM 544 C CA . ASP A 1 70 ? 15.007 -2.977 -13.883 1.00 97.25 70 ASP A CA 1
ATOM 545 C C . ASP A 1 70 ? 13.585 -3.207 -14.424 1.00 97.25 70 ASP A C 1
ATOM 547 O O . ASP A 1 70 ? 13.133 -2.533 -15.345 1.00 97.25 70 ASP A O 1
ATOM 551 N N . HIS A 1 71 ? 12.868 -4.171 -13.845 1.00 97.00 71 HIS A N 1
ATOM 552 C CA . HIS A 1 71 ? 11.465 -4.476 -14.119 1.00 97.00 71 HIS A CA 1
ATOM 553 C C . HIS A 1 71 ? 10.656 -4.403 -12.813 1.00 97.00 71 HIS A C 1
ATOM 555 O O . HIS A 1 71 ? 9.853 -5.289 -12.491 1.00 97.00 71 HIS A O 1
ATOM 561 N N . ALA A 1 72 ? 10.938 -3.369 -12.021 1.00 98.00 72 ALA A N 1
ATOM 562 C CA . ALA A 1 72 ? 10.296 -3.120 -10.743 1.00 98.00 72 ALA A CA 1
ATOM 563 C C . ALA A 1 72 ? 8.928 -2.438 -10.910 1.00 98.00 72 ALA A C 1
ATOM 565 O O . ALA A 1 72 ? 8.754 -1.554 -11.742 1.00 98.00 72 ALA A O 1
ATOM 566 N N . LEU A 1 73 ? 7.963 -2.846 -10.086 1.00 98.38 73 LEU A N 1
ATOM 567 C CA . LEU A 1 73 ? 6.661 -2.199 -9.917 1.00 98.38 73 LEU A CA 1
ATOM 568 C C . LEU A 1 73 ? 6.755 -0.986 -8.979 1.00 98.38 73 LEU A C 1
ATOM 570 O O . LEU A 1 73 ? 6.070 0.010 -9.191 1.00 98.38 73 LEU A O 1
ATOM 574 N N . PHE A 1 74 ? 7.620 -1.071 -7.969 1.00 98.44 74 PHE A N 1
ATOM 575 C CA . PHE A 1 74 ? 7.939 0.001 -7.022 1.00 98.44 74 PHE A CA 1
ATOM 576 C C . PHE A 1 74 ? 9.459 0.202 -6.975 1.00 98.44 74 PHE A C 1
ATOM 578 O O . PHE A 1 74 ? 10.179 -0.781 -7.155 1.00 98.44 74 PHE A O 1
ATOM 585 N N . PRO A 1 75 ? 9.975 1.417 -6.704 1.00 97.94 75 PRO A N 1
ATOM 586 C CA . PRO A 1 75 ? 11.415 1.693 -6.697 1.00 97.94 75 PRO A CA 1
ATOM 587 C C . PRO A 1 75 ? 12.247 0.653 -5.946 1.00 97.94 75 PRO A C 1
ATOM 589 O O . PRO A 1 75 ? 11.922 0.278 -4.822 1.00 97.94 75 PRO A O 1
ATOM 592 N N . TYR A 1 76 ? 13.314 0.169 -6.584 1.00 97.88 76 TYR A N 1
ATOM 593 C CA . TYR A 1 76 ? 14.247 -0.776 -5.976 1.00 97.88 76 TYR A CA 1
ATOM 594 C C . TYR A 1 76 ? 15.310 -0.030 -5.173 1.00 97.88 76 TYR A C 1
ATOM 596 O O . TYR A 1 76 ? 16.286 0.477 -5.729 1.00 97.88 76 TYR A O 1
ATOM 604 N N . GLU A 1 77 ? 15.117 0.016 -3.861 1.00 96.44 77 GLU A N 1
ATOM 605 C CA . GLU A 1 77 ? 15.981 0.719 -2.915 1.00 96.44 77 GLU A CA 1
ATOM 606 C C . GLU A 1 77 ? 16.577 -0.245 -1.878 1.00 96.44 77 GLU A C 1
ATOM 608 O O . GLU A 1 77 ? 16.230 -1.427 -1.818 1.00 96.44 77 GLU A O 1
ATOM 613 N N . THR A 1 78 ? 17.518 0.261 -1.084 1.00 96.75 78 THR A N 1
ATOM 614 C CA . THR A 1 78 ? 18.063 -0.442 0.083 1.00 96.75 78 THR A CA 1
ATOM 615 C C . THR A 1 78 ? 16.997 -0.605 1.169 1.00 96.75 78 THR A C 1
ATOM 617 O O . THR A 1 78 ? 15.988 0.101 1.179 1.00 96.75 78 THR A O 1
ATOM 620 N N . ASP A 1 79 ? 17.180 -1.583 2.052 1.00 95.25 79 ASP A N 1
ATOM 621 C CA . ASP A 1 79 ? 16.169 -1.983 3.032 1.00 95.25 79 ASP A CA 1
ATOM 622 C C . ASP A 1 79 ? 15.800 -0.858 4.007 1.00 95.25 79 ASP A C 1
ATOM 624 O O . ASP A 1 79 ? 14.616 -0.647 4.259 1.00 95.25 79 ASP A O 1
ATOM 628 N N . ASP A 1 80 ? 16.778 -0.077 4.467 1.00 96.25 80 ASP A N 1
ATOM 629 C CA . ASP A 1 80 ? 16.580 1.156 5.241 1.00 96.25 80 ASP A CA 1
ATOM 630 C C . ASP A 1 80 ? 15.593 2.119 4.558 1.00 96.25 80 ASP A C 1
ATOM 632 O O . ASP A 1 80 ? 14.577 2.506 5.137 1.00 96.25 80 ASP A O 1
ATOM 636 N N . LYS A 1 81 ? 15.807 2.418 3.276 1.00 96.88 81 LYS A N 1
ATOM 637 C CA . LYS A 1 81 ? 14.909 3.283 2.503 1.00 96.88 81 LYS A CA 1
ATOM 638 C C . LYS A 1 81 ? 13.554 2.638 2.242 1.00 96.88 81 LYS A C 1
ATOM 640 O O . LYS A 1 81 ? 12.549 3.343 2.165 1.00 96.88 81 LYS A O 1
ATOM 645 N N . VAL A 1 82 ? 13.495 1.314 2.100 1.00 97.31 82 VAL A N 1
ATOM 646 C CA . VAL A 1 82 ? 12.219 0.592 1.996 1.00 97.31 82 VAL A CA 1
ATOM 647 C C . VAL A 1 82 ? 11.425 0.742 3.297 1.00 97.31 82 VAL A C 1
ATOM 649 O O . VAL A 1 82 ? 10.218 0.981 3.226 1.00 97.31 82 VAL A O 1
ATOM 652 N N . HIS A 1 83 ? 12.070 0.684 4.468 1.00 96.31 83 HIS A N 1
ATOM 653 C CA . HIS A 1 83 ? 11.424 0.971 5.751 1.00 96.31 83 HIS A CA 1
ATOM 654 C C . HIS A 1 83 ? 10.857 2.397 5.801 1.00 96.31 83 HIS A C 1
ATOM 656 O O . HIS A 1 83 ? 9.680 2.562 6.133 1.00 96.31 83 HIS A O 1
ATOM 662 N N . ASP A 1 84 ? 11.640 3.392 5.384 1.00 95.12 84 ASP A N 1
ATOM 663 C CA . ASP A 1 84 ? 11.240 4.806 5.391 1.00 95.12 84 ASP A CA 1
ATOM 664 C C . ASP A 1 84 ? 10.152 5.137 4.351 1.00 95.12 84 ASP A C 1
ATOM 666 O O . ASP A 1 84 ? 9.375 6.081 4.511 1.00 95.12 84 ASP A O 1
ATOM 670 N N . SER A 1 85 ? 10.053 4.341 3.282 1.00 95.00 85 SER A N 1
ATOM 671 C CA . SER A 1 85 ? 9.150 4.596 2.152 1.00 95.00 85 SER A CA 1
ATOM 672 C C . SER A 1 85 ? 7.662 4.358 2.431 1.00 95.00 85 SER A C 1
ATOM 674 O O . SER A 1 85 ? 6.844 4.655 1.560 1.00 95.00 85 SER A O 1
ATOM 676 N N . VAL A 1 86 ? 7.282 3.866 3.619 1.00 92.31 86 VAL A N 1
ATOM 677 C CA . VAL A 1 86 ? 5.885 3.548 3.991 1.00 92.31 86 VAL A CA 1
ATOM 678 C C . VAL A 1 86 ? 4.900 4.679 3.671 1.00 92.31 86 VAL A C 1
ATOM 680 O O . VAL A 1 86 ? 3.769 4.438 3.253 1.00 92.31 86 VAL A O 1
ATOM 683 N N . SER A 1 87 ? 5.327 5.931 3.826 1.00 90.88 87 SER A N 1
ATOM 684 C CA . SER A 1 87 ? 4.492 7.110 3.599 1.00 90.88 87 SER A CA 1
ATOM 685 C C . SER A 1 87 ? 4.406 7.539 2.134 1.00 90.88 87 SER A C 1
ATOM 687 O O . SER A 1 87 ? 3.583 8.397 1.836 1.00 90.88 87 SER A O 1
ATOM 689 N N . THR A 1 88 ? 5.183 6.949 1.222 1.00 94.50 88 THR A N 1
ATOM 690 C CA . THR A 1 88 ? 5.294 7.406 -0.178 1.00 94.50 88 THR A CA 1
ATOM 691 C C . THR A 1 88 ? 5.214 6.302 -1.230 1.00 94.50 88 THR A C 1
ATOM 693 O O . THR A 1 88 ? 5.053 6.610 -2.405 1.00 94.50 88 THR A O 1
ATOM 696 N N . THR A 1 89 ? 5.353 5.026 -0.862 1.00 97.44 89 THR A N 1
ATOM 697 C CA . THR A 1 89 ? 5.434 3.912 -1.819 1.00 97.44 89 THR A CA 1
ATOM 698 C C . THR A 1 89 ? 4.623 2.721 -1.339 1.00 97.44 89 THR A C 1
ATOM 700 O O . THR A 1 89 ? 4.680 2.358 -0.165 1.00 97.44 89 THR A O 1
ATOM 703 N N . GLY A 1 90 ? 3.900 2.081 -2.260 1.00 97.31 90 GLY A N 1
ATOM 704 C CA . GLY A 1 90 ? 3.164 0.858 -1.966 1.00 97.31 90 GLY A CA 1
ATOM 705 C C . GLY A 1 90 ? 1.706 1.089 -1.568 1.00 97.31 90 GLY A C 1
ATOM 706 O O . GLY A 1 90 ? 1.077 2.005 -2.103 1.00 97.31 90 GLY A O 1
ATOM 707 N N . PRO A 1 91 ? 1.128 0.236 -0.703 1.00 97.56 91 PRO A N 1
ATOM 708 C CA . PRO A 1 91 ? -0.285 0.304 -0.363 1.00 97.56 91 PRO A CA 1
ATOM 709 C C . PRO A 1 91 ? -0.628 1.595 0.387 1.00 97.56 91 PRO A C 1
ATOM 711 O O . PRO A 1 91 ? 0.145 2.088 1.208 1.00 97.56 91 PRO A O 1
ATOM 714 N N . PHE A 1 92 ? -1.816 2.122 0.118 1.00 97.94 92 PHE A N 1
ATOM 715 C CA . PHE A 1 92 ? -2.407 3.235 0.850 1.00 97.94 92 PHE A CA 1
ATOM 716 C C . PHE A 1 92 ? -3.884 2.977 1.072 1.00 97.94 92 PHE A C 1
ATOM 718 O O . PHE A 1 92 ? -4.569 2.521 0.156 1.00 97.94 92 PHE A O 1
ATOM 725 N N . THR A 1 93 ? -4.360 3.301 2.270 1.00 98.31 93 THR A N 1
ATOM 726 C CA . THR A 1 93 ? -5.772 3.211 2.617 1.00 98.31 93 THR A CA 1
ATOM 727 C C . THR A 1 93 ? -6.141 4.350 3.559 1.00 98.31 93 THR A C 1
ATOM 729 O O . THR A 1 93 ? -5.481 4.569 4.576 1.00 98.31 93 THR A O 1
ATOM 732 N N . ALA A 1 94 ? -7.228 5.042 3.245 1.00 98.38 94 ALA A N 1
ATOM 733 C CA . ALA A 1 94 ? -7.878 6.005 4.118 1.00 98.38 94 ALA A CA 1
ATOM 734 C C . ALA A 1 94 ? -9.383 5.746 4.139 1.00 98.38 94 ALA A C 1
ATOM 736 O O . ALA A 1 94 ? -9.988 5.477 3.103 1.00 98.38 94 ALA A O 1
ATOM 737 N N . LEU A 1 95 ? -9.975 5.819 5.326 1.00 98.56 95 LEU A N 1
ATOM 738 C CA . LEU A 1 95 ? -11.374 5.506 5.580 1.00 98.56 95 LEU A CA 1
ATOM 739 C C . LEU A 1 95 ? -12.012 6.674 6.334 1.00 98.56 95 LEU A C 1
ATOM 741 O O . LEU A 1 95 ? -11.565 7.033 7.423 1.00 98.56 95 LEU A O 1
ATOM 745 N N . LEU A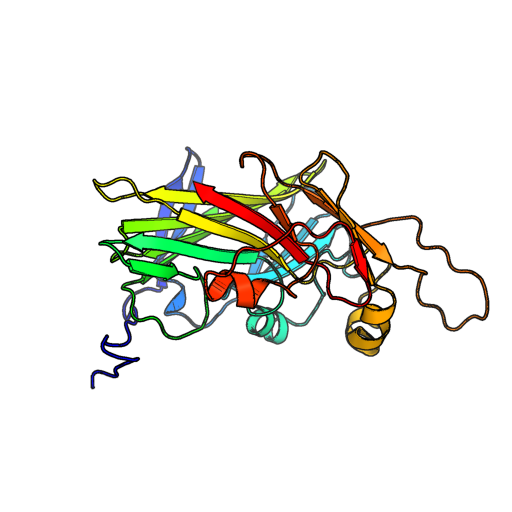 1 96 ? -13.061 7.256 5.764 1.00 98.50 96 LEU A N 1
ATOM 746 C CA . LEU A 1 96 ? -13.952 8.191 6.440 1.00 98.50 96 LEU A CA 1
ATOM 747 C C . LEU A 1 96 ? -15.161 7.403 6.938 1.00 98.50 96 LEU A C 1
ATOM 749 O O . LEU A 1 96 ? -16.002 6.956 6.158 1.00 98.50 96 LEU A O 1
ATOM 753 N N . VAL A 1 97 ? -15.220 7.199 8.250 1.00 98.00 97 VAL A N 1
ATOM 754 C CA . VAL A 1 97 ? -16.218 6.345 8.895 1.00 98.00 97 VAL A CA 1
ATOM 755 C C . VAL A 1 97 ? -17.240 7.214 9.609 1.00 98.00 97 VAL A C 1
ATOM 757 O O . VAL A 1 97 ? -16.882 8.019 10.471 1.00 98.00 97 VAL A O 1
ATOM 760 N N . GLU A 1 98 ? -18.518 7.040 9.284 1.00 96.19 98 GLU A N 1
ATOM 761 C CA . GLU A 1 98 ? -19.594 7.682 10.033 1.00 96.19 98 GLU A CA 1
ATOM 762 C C . GLU A 1 98 ? -19.799 6.972 11.382 1.00 96.19 98 GLU A C 1
ATOM 764 O O . GLU A 1 98 ? -20.125 5.784 11.458 1.00 96.19 98 GLU A O 1
ATOM 769 N N . ASP A 1 99 ? -19.592 7.708 12.472 1.00 92.69 99 ASP A N 1
ATOM 770 C CA . ASP A 1 99 ? -19.728 7.231 13.845 1.00 92.69 99 ASP A CA 1
ATOM 771 C C . ASP A 1 99 ? -20.400 8.303 14.711 1.00 92.69 99 ASP A C 1
ATOM 773 O O . ASP A 1 99 ? -19.854 9.384 14.944 1.00 92.69 99 ASP A O 1
ATOM 777 N N . ARG A 1 100 ? -21.608 7.997 15.206 1.00 88.50 100 ARG A N 1
ATOM 778 C CA . ARG A 1 100 ? -22.364 8.831 16.165 1.00 88.50 100 ARG A CA 1
ATOM 779 C C . ARG A 1 100 ? -22.510 10.298 15.723 1.00 88.50 100 ARG A C 1
ATOM 781 O O . ARG A 1 100 ? -22.305 11.217 16.515 1.00 88.50 100 ARG A O 1
ATOM 788 N N . GLY A 1 101 ? -22.854 10.514 14.452 1.00 90.44 101 GLY A N 1
ATOM 789 C CA . GLY A 1 101 ? -23.045 11.850 13.874 1.00 90.44 101 GLY A CA 1
ATOM 790 C C . GLY A 1 101 ? -21.746 12.616 13.602 1.00 90.44 101 GLY A C 1
ATOM 791 O O . GLY A 1 101 ? -21.791 13.820 13.359 1.00 90.44 101 GLY A O 1
ATOM 792 N N . LYS A 1 102 ? -20.588 11.948 13.661 1.00 94.19 102 LYS A N 1
ATOM 793 C CA . LYS A 1 102 ? -19.284 12.499 13.278 1.00 94.19 102 LYS A CA 1
ATOM 794 C C . LYS A 1 102 ? -18.646 11.631 12.203 1.00 94.19 102 LYS A C 1
ATOM 796 O O . LYS A 1 102 ? -18.823 10.418 12.194 1.00 94.19 102 LYS A O 1
ATOM 801 N N . ILE A 1 103 ? -17.845 12.255 11.348 1.00 96.81 103 ILE A N 1
ATOM 802 C CA . ILE A 1 103 ? -16.959 11.539 10.433 1.00 96.81 103 ILE A CA 1
ATOM 803 C C . ILE A 1 103 ? -15.614 11.363 11.135 1.00 96.81 103 ILE A C 1
ATOM 805 O O . ILE A 1 103 ? -15.005 12.329 11.599 1.00 96.81 103 ILE A O 1
ATOM 809 N N . ARG A 1 104 ? -15.169 10.116 11.256 1.00 96.19 104 ARG A N 1
ATOM 810 C CA . ARG A 1 104 ? -13.882 9.736 11.834 1.00 96.19 104 ARG A CA 1
ATOM 811 C C . ARG A 1 104 ? -12.949 9.325 10.703 1.00 96.19 104 ARG A C 1
ATOM 813 O O . ARG A 1 104 ? -13.253 8.386 9.975 1.00 96.19 104 ARG A O 1
ATOM 820 N N . LEU A 1 105 ? -11.814 10.007 10.579 1.00 97.38 105 LEU A N 1
ATOM 821 C CA . LEU A 1 105 ? -10.752 9.594 9.668 1.00 97.38 105 LEU A CA 1
ATOM 822 C C . LEU A 1 105 ? -9.929 8.479 10.313 1.00 97.38 105 LEU A C 1
ATOM 824 O O . LEU A 1 105 ? -9.362 8.667 11.388 1.00 97.38 105 LEU A O 1
ATOM 828 N N . TRP A 1 106 ? -9.817 7.354 9.622 1.00 97.88 106 TRP A N 1
ATOM 829 C CA . TRP A 1 106 ? -8.941 6.251 9.977 1.00 97.88 106 TRP A CA 1
ATOM 830 C C . TRP A 1 106 ? -8.031 5.913 8.793 1.00 97.88 106 TRP A C 1
ATOM 832 O O . TRP A 1 106 ? -8.505 5.624 7.699 1.00 97.88 106 TRP A O 1
ATOM 842 N N . THR A 1 107 ? -6.715 5.962 9.005 1.00 97.31 107 THR A N 1
ATOM 843 C CA . THR A 1 107 ? -5.690 5.600 8.013 1.00 97.31 107 THR A CA 1
ATOM 844 C C . THR A 1 107 ? -4.926 4.363 8.496 1.00 97.31 107 THR A C 1
ATOM 846 O O . THR A 1 107 ? -3.914 4.498 9.196 1.00 97.31 107 THR A O 1
ATOM 849 N N . PRO A 1 108 ? -5.420 3.146 8.184 1.00 97.12 108 PRO A N 1
ATOM 850 C CA . PRO A 1 108 ? -4.779 1.913 8.615 1.00 97.12 108 PRO A CA 1
ATOM 851 C C . PRO A 1 108 ? -3.292 1.875 8.267 1.00 97.12 108 PRO A C 1
ATOM 853 O O . PRO A 1 108 ? -2.880 2.319 7.196 1.00 97.12 108 PRO A O 1
ATOM 856 N N . PHE A 1 109 ? -2.487 1.319 9.169 1.00 96.00 109 PHE A N 1
ATOM 857 C CA . PHE A 1 109 ? -1.035 1.166 9.033 1.00 96.00 109 PHE A CA 1
ATOM 858 C C . PHE A 1 109 ? -0.232 2.471 8.955 1.00 96.00 109 PHE A C 1
ATOM 860 O O . PHE A 1 109 ? 0.981 2.425 8.757 1.00 96.00 109 PHE A O 1
ATOM 867 N N . SER A 1 110 ? -0.854 3.631 9.189 1.00 92.31 110 SER A N 1
ATOM 868 C CA . SER A 1 110 ? -0.124 4.894 9.313 1.00 92.31 110 SER A CA 1
ATOM 869 C C . SER A 1 110 ? 0.937 4.823 10.420 1.00 92.31 110 SER A C 1
ATOM 871 O O . SER A 1 110 ? 0.712 4.230 11.481 1.00 92.31 110 SER A O 1
ATOM 873 N N . GLY A 1 111 ? 2.101 5.430 10.175 1.00 86.81 111 GLY A N 1
ATOM 874 C CA . GLY A 1 111 ? 3.168 5.584 11.170 1.00 86.81 111 GLY A CA 1
ATOM 875 C C . GLY A 1 111 ? 2.921 6.715 12.176 1.00 86.81 111 GLY A C 1
ATOM 876 O O . GLY A 1 111 ? 3.703 6.888 13.108 1.00 86.81 111 GLY A O 1
ATOM 877 N N . ASN A 1 112 ? 1.851 7.494 11.995 1.00 86.94 112 ASN A N 1
ATOM 878 C CA . ASN A 1 112 ? 1.520 8.614 12.868 1.00 86.94 112 ASN A CA 1
ATOM 879 C C . ASN A 1 112 ? 0.983 8.139 14.223 1.00 86.94 112 ASN A C 1
ATOM 881 O O . ASN A 1 112 ? 0.467 7.029 14.366 1.00 86.94 112 ASN A O 1
ATOM 885 N N . LEU A 1 113 ? 1.058 9.021 15.223 1.00 89.19 113 LEU A N 1
ATOM 886 C CA . LEU A 1 113 ? 0.368 8.804 16.491 1.00 89.19 113 LEU A CA 1
ATOM 887 C C . LEU A 1 113 ? -1.140 8.696 16.249 1.00 89.19 113 LEU A C 1
ATOM 889 O O . LEU A 1 113 ? -1.703 9.440 15.448 1.00 89.19 113 LEU A O 1
ATOM 893 N N . SER A 1 114 ? -1.781 7.785 16.974 1.00 91.75 114 SER A N 1
ATOM 894 C CA . SER A 1 114 ? -3.219 7.558 16.902 1.00 91.75 114 SER A CA 1
ATOM 895 C C . SER A 1 114 ? -3.857 7.797 18.262 1.00 91.75 114 SER A C 1
ATOM 897 O O . SER A 1 114 ? -3.256 7.537 19.305 1.00 91.75 114 SER A O 1
ATOM 899 N N . THR A 1 115 ? -5.090 8.287 18.244 1.00 94.94 115 THR A N 1
ATOM 900 C CA . THR A 1 115 ? -5.968 8.333 19.417 1.00 94.94 115 THR A CA 1
ATOM 901 C C . THR A 1 115 ? -6.881 7.110 19.492 1.00 94.94 115 THR A C 1
ATOM 903 O O . THR A 1 115 ? -7.568 6.937 20.495 1.00 94.94 115 THR A O 1
ATOM 906 N N . PHE A 1 116 ? -6.873 6.256 18.460 1.00 95.56 116 PHE A N 1
ATOM 907 C CA . PHE A 1 116 ? -7.613 4.999 18.442 1.00 95.56 116 PHE A CA 1
ATOM 908 C C . PHE A 1 116 ? -6.864 3.875 19.154 1.00 95.56 116 PHE A C 1
ATOM 910 O O . PHE A 1 116 ? -5.644 3.750 19.019 1.00 95.56 116 PHE A O 1
ATOM 917 N N . ALA A 1 117 ? -7.602 2.997 19.825 1.00 95.62 117 ALA A N 1
ATOM 918 C CA . ALA A 1 117 ? -7.109 1.708 20.287 1.00 95.62 117 ALA A CA 1
ATOM 919 C C . ALA A 1 117 ? -6.931 0.756 19.089 1.00 95.62 117 ALA A C 1
ATOM 921 O O . ALA A 1 117 ? -7.905 0.222 18.550 1.00 95.62 117 ALA A O 1
ATOM 922 N N . LEU A 1 118 ? -5.676 0.571 18.664 1.00 96.75 118 LEU A N 1
ATOM 923 C CA . LEU A 1 118 ? -5.304 -0.213 17.484 1.00 96.75 118 LEU A CA 1
ATOM 924 C C . LEU A 1 118 ? -4.550 -1.497 17.855 1.00 96.75 118 LEU A C 1
ATOM 926 O O . LEU A 1 118 ? -3.629 -1.470 18.671 1.00 96.75 118 LEU A O 1
ATOM 930 N N . GLU A 1 119 ? -4.881 -2.592 17.175 1.00 97.25 119 GLU A N 1
ATOM 931 C CA . GLU A 1 119 ? -4.117 -3.845 17.157 1.00 97.25 119 GLU A CA 1
ATOM 932 C C . GLU A 1 119 ? -3.613 -4.076 15.726 1.00 97.25 119 GLU A C 1
ATOM 934 O O . GLU A 1 119 ? -4.402 -3.978 14.786 1.00 97.25 119 GLU A O 1
ATOM 939 N N . ARG A 1 120 ? -2.319 -4.379 15.524 1.00 97.81 120 ARG A N 1
ATOM 940 C CA . ARG A 1 120 ? -1.789 -4.695 14.177 1.00 97.81 120 ARG A CA 1
ATOM 941 C C . ARG A 1 120 ? -1.158 -6.067 14.129 1.00 97.81 120 ARG A C 1
ATOM 943 O O . ARG A 1 120 ? -0.157 -6.312 14.801 1.00 97.81 120 ARG A O 1
ATOM 950 N N . ASN A 1 121 ? -1.683 -6.927 13.274 1.00 98.25 121 ASN A N 1
ATOM 951 C CA . ASN A 1 121 ? -1.212 -8.291 13.100 1.00 98.25 121 ASN A CA 1
ATOM 952 C C . ASN A 1 121 ? -0.577 -8.472 11.720 1.00 98.25 121 ASN A C 1
ATOM 954 O O . ASN A 1 121 ? -1.059 -7.934 10.722 1.00 98.25 121 ASN A O 1
ATOM 958 N N . LEU A 1 122 ? 0.508 -9.246 11.669 1.00 98.38 122 LEU A N 1
ATOM 959 C CA . LEU A 1 122 ? 1.171 -9.626 10.423 1.00 98.38 122 LEU A CA 1
ATOM 960 C C . LEU A 1 122 ? 1.111 -11.137 10.271 1.00 98.38 122 LEU A C 1
ATOM 962 O O . LEU A 1 122 ? 1.486 -11.867 11.189 1.00 98.38 122 LEU A O 1
ATOM 966 N N . TYR A 1 123 ? 0.677 -11.605 9.109 1.00 98.25 123 TYR A N 1
ATOM 967 C CA . TYR A 1 123 ? 0.529 -13.024 8.824 1.00 98.25 123 TYR A CA 1
ATOM 968 C C . TYR A 1 123 ? 1.355 -13.398 7.609 1.00 98.25 123 TYR A C 1
ATOM 970 O O . TYR A 1 123 ? 1.228 -12.774 6.559 1.00 98.25 123 TYR A O 1
ATOM 978 N N . LYS A 1 124 ? 2.139 -14.467 7.716 1.00 97.88 124 LYS A N 1
ATOM 979 C CA . LYS A 1 124 ? 2.795 -15.094 6.568 1.00 97.88 124 LYS A CA 1
ATOM 980 C C . LYS A 1 124 ? 2.392 -16.556 6.504 1.00 97.88 124 LYS A C 1
ATOM 982 O O . LYS A 1 124 ? 2.482 -17.261 7.510 1.00 97.88 124 LYS A O 1
ATOM 987 N N . ASN A 1 125 ? 1.928 -17.015 5.347 1.00 97.06 125 ASN A N 1
ATOM 988 C CA . ASN A 1 125 ? 1.574 -18.424 5.203 1.00 97.06 125 ASN A CA 1
ATOM 989 C C . ASN A 1 125 ? 2.826 -19.308 5.293 1.00 97.06 125 ASN A C 1
ATOM 991 O O . ASN A 1 125 ? 3.947 -18.847 5.048 1.00 97.06 125 ASN A O 1
ATOM 995 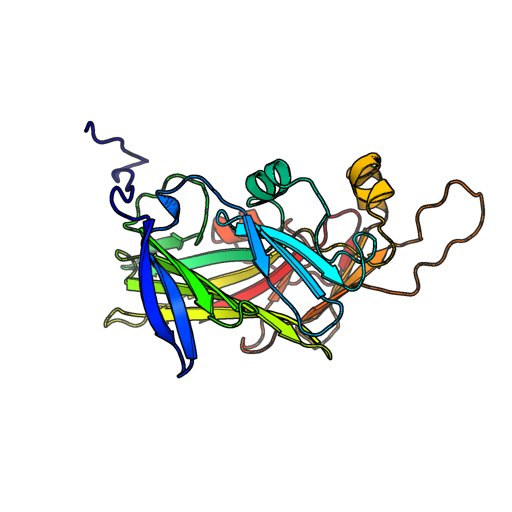N N . LEU A 1 126 ? 2.645 -20.585 5.636 1.00 95.00 126 LEU A N 1
ATOM 996 C CA . LEU A 1 126 ? 3.781 -21.503 5.785 1.00 95.00 126 LEU A CA 1
ATOM 997 C C . LEU A 1 126 ? 4.629 -21.638 4.502 1.00 95.00 126 LEU A C 1
ATOM 999 O O . LEU A 1 126 ? 5.853 -21.563 4.617 1.00 95.00 126 LEU A O 1
ATOM 1003 N N . PRO A 1 127 ? 4.045 -21.737 3.286 1.00 94.06 127 PRO A N 1
ATOM 1004 C CA . PRO A 1 127 ? 4.822 -21.697 2.042 1.00 94.06 127 PRO A CA 1
ATOM 1005 C C . PRO A 1 127 ? 5.597 -20.390 1.830 1.00 94.06 127 PRO A C 1
ATOM 1007 O O . PRO A 1 127 ? 6.620 -20.375 1.154 1.00 94.06 127 PRO A O 1
ATOM 1010 N N . GLY A 1 128 ? 5.121 -19.282 2.401 1.00 95.44 128 GLY A N 1
ATOM 1011 C CA . GLY A 1 128 ? 5.775 -17.982 2.342 1.00 95.44 128 GLY A CA 1
ATOM 1012 C C . GLY A 1 128 ? 5.511 -17.145 1.097 1.00 95.44 128 GLY A C 1
ATOM 1013 O O . GLY A 1 128 ? 6.257 -16.197 0.865 1.00 95.44 128 GLY A O 1
ATOM 1014 N N . ASN A 1 129 ? 4.486 -17.477 0.315 1.00 94.94 129 ASN A N 1
ATOM 1015 C CA . ASN A 1 129 ? 4.080 -16.743 -0.886 1.00 94.94 129 ASN A CA 1
ATOM 1016 C C . ASN A 1 129 ? 2.846 -15.842 -0.669 1.00 94.94 129 ASN A C 1
ATOM 1018 O O . ASN A 1 129 ? 2.359 -15.232 -1.623 1.00 94.94 129 ASN A O 1
ATOM 1022 N N . ARG A 1 130 ? 2.330 -15.762 0.566 1.00 96.75 130 ARG A N 1
ATOM 1023 C CA . ARG A 1 130 ? 1.262 -14.841 0.977 1.00 96.75 130 ARG A CA 1
ATOM 1024 C C . ARG A 1 130 ? 1.651 -14.096 2.249 1.00 96.75 130 ARG A C 1
ATOM 1026 O O . ARG A 1 130 ? 2.102 -14.712 3.216 1.00 96.75 130 ARG A O 1
ATOM 1033 N N . LEU A 1 131 ? 1.436 -12.784 2.240 1.00 97.88 131 LEU A N 1
ATOM 1034 C CA . LEU A 1 131 ? 1.662 -11.888 3.375 1.00 97.88 131 LEU A CA 1
ATOM 1035 C C . LEU A 1 131 ? 0.408 -11.047 3.588 1.00 97.88 131 LEU A C 1
ATOM 1037 O O . LEU A 1 131 ? -0.061 -10.427 2.639 1.00 97.88 131 LEU A O 1
ATOM 1041 N N . VAL A 1 132 ? -0.133 -11.025 4.802 1.00 98.19 132 VAL A N 1
ATOM 1042 C CA . VAL A 1 132 ? -1.346 -10.273 5.145 1.00 98.19 132 VAL A CA 1
ATOM 1043 C C . VAL A 1 132 ? -1.052 -9.332 6.298 1.00 98.19 132 VAL A C 1
ATOM 1045 O O . VAL A 1 132 ? -0.523 -9.746 7.326 1.00 98.19 132 VAL A O 1
ATOM 1048 N N . PHE A 1 133 ? -1.430 -8.076 6.116 1.00 98.56 133 PHE A N 1
ATOM 1049 C CA . PHE A 1 133 ? -1.449 -7.045 7.137 1.00 98.56 133 PHE A CA 1
ATOM 1050 C C . PHE A 1 133 ? -2.883 -6.875 7.622 1.00 98.56 133 PHE A C 1
ATOM 1052 O O . PHE A 1 133 ? -3.809 -6.791 6.813 1.00 98.56 133 PHE A O 1
ATOM 1059 N N . GLU A 1 134 ? -3.066 -6.810 8.933 1.00 98.62 134 GLU A N 1
ATOM 1060 C CA . GLU A 1 134 ? -4.348 -6.543 9.575 1.00 98.62 134 GLU A CA 1
ATOM 1061 C C . GLU A 1 134 ? -4.184 -5.420 10.590 1.00 98.62 134 GLU A C 1
ATOM 1063 O O . GLU A 1 134 ? -3.254 -5.448 11.394 1.00 98.62 134 GLU A O 1
ATOM 1068 N N . GLU A 1 135 ? -5.104 -4.464 10.571 1.00 98.69 135 GLU A N 1
ATOM 1069 C CA . GLU A 1 135 ? -5.291 -3.504 11.648 1.00 98.69 135 GLU A CA 1
ATOM 1070 C C . GLU A 1 135 ? -6.731 -3.588 12.151 1.00 98.69 135 GLU A C 1
ATOM 1072 O O . GLU A 1 135 ? -7.685 -3.441 11.380 1.00 98.69 135 GLU A O 1
ATOM 1077 N N . VAL A 1 136 ? -6.881 -3.828 13.449 1.00 98.50 136 VAL A N 1
ATOM 1078 C CA . VAL A 1 136 ? -8.153 -3.775 14.165 1.00 98.50 136 VAL A CA 1
ATOM 1079 C C . VAL A 1 136 ? -8.242 -2.420 14.848 1.00 98.50 136 VAL A C 1
ATOM 1081 O O . VAL A 1 136 ? -7.366 -2.061 15.631 1.00 98.50 136 VAL A O 1
ATOM 1084 N N . ASN A 1 137 ? -9.303 -1.675 14.561 1.00 98.00 137 ASN A N 1
ATOM 1085 C CA . ASN A 1 137 ? -9.655 -0.455 15.268 1.00 98.00 137 ASN A CA 1
ATOM 1086 C C . ASN A 1 137 ? -10.810 -0.762 16.224 1.00 98.00 137 ASN A C 1
ATOM 1088 O O . ASN A 1 137 ? -11.957 -0.928 15.799 1.00 98.00 137 ASN A O 1
ATOM 1092 N N . HIS A 1 138 ? -10.498 -0.866 17.517 1.00 97.00 138 HIS A N 1
ATOM 1093 C CA . HIS A 1 138 ? -11.473 -1.258 18.534 1.00 97.00 138 HIS A CA 1
ATOM 1094 C C . HIS A 1 138 ? -12.535 -0.183 18.781 1.00 97.00 138 HIS A C 1
ATOM 1096 O O . HIS A 1 138 ? -13.668 -0.524 19.109 1.00 97.00 138 HIS A O 1
ATOM 1102 N N . ASP A 1 139 ? -12.204 1.093 18.579 1.00 95.75 139 ASP A N 1
ATOM 1103 C CA . ASP A 1 139 ? -13.143 2.196 18.804 1.00 95.75 139 ASP A CA 1
ATOM 1104 C C . ASP A 1 139 ? -14.176 2.313 17.681 1.00 95.75 139 ASP A C 1
ATOM 1106 O O . ASP A 1 139 ? -15.340 2.634 17.927 1.00 95.75 139 ASP A O 1
ATOM 1110 N N . LEU A 1 140 ? -13.754 2.044 16.441 1.00 96.69 140 LEU A N 1
ATOM 1111 C CA . LEU A 1 140 ? -14.645 2.021 15.279 1.00 96.69 140 LEU A CA 1
ATOM 1112 C C . LEU A 1 140 ? -15.340 0.667 15.086 1.0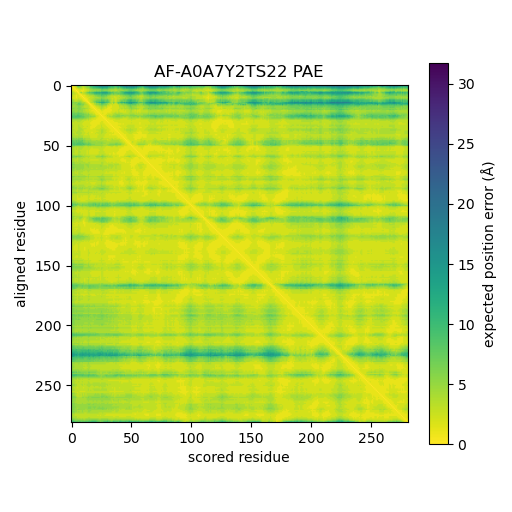0 96.69 140 LEU A C 1
ATOM 1114 O O . LEU A 1 140 ? -16.281 0.590 14.299 1.00 96.69 140 LEU A O 1
ATOM 1118 N N . GLU A 1 141 ? -14.905 -0.376 15.802 1.00 97.69 141 GLU A N 1
ATOM 1119 C CA . GLU A 1 141 ? -15.348 -1.767 15.621 1.00 97.69 141 GLU A CA 1
ATOM 1120 C C . GLU A 1 141 ? -15.160 -2.242 14.169 1.00 97.69 141 GLU A C 1
ATOM 1122 O O . GLU A 1 141 ? -16.027 -2.880 13.565 1.00 97.69 141 GLU A O 1
ATOM 1127 N N . LEU A 1 142 ? -14.013 -1.887 13.588 1.00 98.38 142 LEU A N 1
ATOM 1128 C CA . LEU A 1 142 ? -13.660 -2.212 12.213 1.00 98.38 142 LEU A CA 1
ATOM 1129 C C . LEU A 1 142 ? -12.310 -2.919 12.151 1.00 98.38 142 LEU A C 1
ATOM 1131 O O . LEU A 1 142 ? -11.383 -2.609 12.896 1.00 98.38 142 LEU A O 1
ATOM 1135 N N . VAL A 1 143 ? -12.187 -3.840 11.204 1.00 98.69 143 VAL A N 1
ATOM 1136 C CA . VAL A 1 143 ? -10.925 -4.486 10.847 1.00 98.69 143 VAL A CA 1
ATOM 1137 C C . VAL A 1 143 ? -10.640 -4.202 9.387 1.00 98.69 143 VAL A C 1
ATOM 1139 O O . VAL A 1 143 ? -11.479 -4.475 8.529 1.00 98.69 143 VAL A O 1
ATOM 1142 N N . PHE A 1 144 ? -9.448 -3.693 9.097 1.00 98.69 144 PHE A N 1
ATOM 1143 C CA . PHE A 1 144 ? -8.953 -3.557 7.739 1.00 98.69 144 PHE A CA 1
ATOM 1144 C C . PHE A 1 144 ? -7.814 -4.542 7.514 1.00 98.69 144 PHE A C 1
ATOM 1146 O O . PHE A 1 144 ? -6.876 -4.633 8.307 1.00 98.69 144 PHE A O 1
ATOM 1153 N N . ARG A 1 145 ? -7.903 -5.289 6.416 1.00 98.44 145 ARG A N 1
ATOM 1154 C CA . ARG A 1 145 ? -6.881 -6.235 5.980 1.00 98.44 145 ARG A CA 1
ATOM 1155 C C . ARG A 1 145 ? -6.477 -5.925 4.557 1.00 98.44 145 ARG A C 1
ATOM 1157 O O . ARG A 1 145 ? -7.343 -5.737 3.704 1.00 98.44 145 ARG A O 1
ATOM 1164 N N . TYR A 1 146 ? -5.182 -5.999 4.279 1.00 98.06 146 TYR A N 1
ATOM 1165 C CA . TYR A 1 146 ? -4.719 -6.210 2.916 1.00 98.06 146 TYR A CA 1
ATOM 1166 C C . TYR A 1 146 ? -3.700 -7.341 2.851 1.00 98.06 146 TYR A C 1
ATOM 1168 O O . TYR A 1 146 ? -2.902 -7.538 3.764 1.00 98.06 146 TYR A O 1
ATOM 1176 N N . GLY A 1 147 ? -3.735 -8.101 1.761 1.00 97.31 147 GLY A N 1
ATOM 1177 C CA . GLY A 1 147 ? -2.826 -9.214 1.528 1.00 97.31 147 GLY A CA 1
ATOM 1178 C C . GLY A 1 147 ? -2.147 -9.135 0.173 1.00 97.31 147 GLY A C 1
ATOM 1179 O O . GLY A 1 147 ? -2.786 -8.779 -0.814 1.00 97.31 147 GLY A O 1
ATOM 1180 N N . TRP A 1 148 ? -0.872 -9.511 0.130 1.00 98.00 148 TRP A N 1
ATOM 1181 C CA . TRP A 1 148 ? -0.088 -9.685 -1.084 1.00 98.00 148 TRP A CA 1
ATOM 1182 C C . TRP A 1 148 ? 0.009 -11.158 -1.460 1.00 98.00 148 TRP A C 1
ATOM 1184 O O . TRP A 1 148 ? 0.300 -12.019 -0.626 1.00 98.00 148 TRP A O 1
ATOM 1194 N N . SER A 1 149 ? -0.202 -11.431 -2.742 1.00 96.19 149 SER A N 1
ATOM 1195 C CA . SER A 1 149 ? 0.056 -12.723 -3.371 1.00 96.19 149 SER A CA 1
ATOM 1196 C C . SER A 1 149 ? 0.542 -12.525 -4.806 1.00 96.19 149 SER A C 1
ATOM 1198 O O . SER A 1 149 ? 0.468 -11.423 -5.356 1.00 96.19 149 SER A O 1
ATOM 1200 N N . VAL A 1 150 ? 1.060 -13.591 -5.411 1.00 95.56 150 VAL A N 1
ATOM 1201 C CA . VAL A 1 150 ? 1.587 -13.582 -6.781 1.00 95.56 150 VAL A CA 1
ATOM 1202 C C . VAL A 1 150 ? 0.743 -14.459 -7.701 1.00 95.56 150 VAL A C 1
ATOM 1204 O O . VAL A 1 150 ? 0.233 -15.506 -7.301 1.00 95.56 1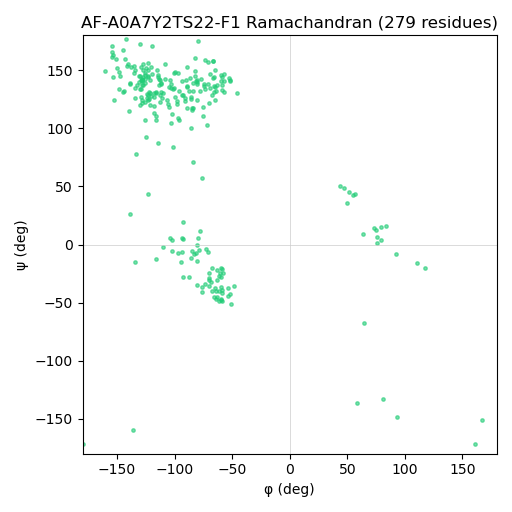50 VAL A O 1
ATOM 1207 N N . SER A 1 151 ? 0.624 -14.039 -8.954 1.00 96.00 151 SER A N 1
ATOM 1208 C CA . SER A 1 151 ? -0.023 -14.759 -10.043 1.00 96.00 151 SER A CA 1
ATOM 1209 C C . SER A 1 151 ? 0.866 -14.684 -11.275 1.00 96.00 151 SER A C 1
ATOM 1211 O O . SER A 1 151 ? 1.193 -13.594 -11.732 1.00 96.00 151 SER A O 1
ATOM 1213 N N . ASP A 1 152 ? 1.217 -15.826 -11.868 1.00 96.25 152 ASP A N 1
ATOM 1214 C CA . ASP A 1 152 ? 2.033 -15.813 -13.088 1.00 96.25 152 ASP A CA 1
ATOM 1215 C C . ASP A 1 152 ? 1.363 -15.029 -14.228 1.00 96.25 152 ASP A C 1
ATOM 1217 O O . ASP A 1 152 ? 2.003 -14.236 -14.920 1.00 96.25 152 ASP A O 1
ATOM 1221 N N . ARG A 1 153 ? 0.039 -15.168 -14.348 1.00 96.81 153 ARG A N 1
ATOM 1222 C CA . ARG A 1 153 ? -0.759 -14.494 -15.374 1.00 96.81 153 ARG A CA 1
ATOM 1223 C C . ARG A 1 153 ? -1.004 -13.014 -15.081 1.00 96.81 153 ARG A C 1
ATOM 1225 O O . ARG A 1 153 ? -0.994 -12.219 -16.014 1.00 96.81 153 ARG A O 1
ATOM 1232 N N . PHE A 1 154 ? -1.276 -12.654 -13.825 1.00 97.00 154 PHE A N 1
ATOM 1233 C CA . PHE A 1 154 ? -1.770 -11.314 -13.468 1.00 97.00 154 PHE A CA 1
ATOM 1234 C C . PHE A 1 154 ? -0.762 -10.447 -12.703 1.00 97.00 154 PHE A C 1
ATOM 1236 O O . PHE A 1 154 ? -1.052 -9.290 -12.423 1.00 97.00 154 PHE A O 1
ATOM 1243 N N . GLY A 1 155 ? 0.424 -10.967 -12.384 1.00 97.50 155 GLY A N 1
ATOM 1244 C CA . GLY A 1 155 ? 1.431 -10.238 -11.619 1.00 97.50 155 GLY A CA 1
ATOM 1245 C C . GLY A 1 155 ? 1.158 -10.280 -10.116 1.00 97.50 155 GLY A C 1
ATOM 1246 O O . GLY A 1 155 ? 0.897 -11.338 -9.542 1.00 97.50 155 GLY A O 1
ATOM 1247 N N . PHE A 1 156 ? 1.230 -9.123 -9.461 1.00 98.25 156 PHE A N 1
ATOM 1248 C CA . PHE A 1 156 ? 0.973 -8.996 -8.028 1.00 98.25 156 PHE A CA 1
ATOM 1249 C C . PHE A 1 156 ? -0.506 -8.739 -7.753 1.00 98.25 156 PHE A C 1
ATOM 1251 O O . PHE A 1 156 ? -1.124 -7.888 -8.385 1.00 98.25 156 PHE A O 1
ATOM 1258 N N . VAL A 1 157 ? -1.059 -9.439 -6.765 1.00 98.12 157 VAL A N 1
ATOM 1259 C CA . VAL A 1 157 ? -2.454 -9.287 -6.347 1.00 98.12 157 VAL A CA 1
ATOM 1260 C C . VAL A 1 157 ? -2.485 -8.761 -4.916 1.00 98.12 157 VAL A C 1
ATOM 1262 O O . VAL A 1 157 ? -2.133 -9.490 -3.983 1.00 98.12 157 VAL A O 1
ATOM 1265 N N . LYS A 1 158 ? -2.924 -7.504 -4.755 1.00 98.00 158 LYS A N 1
ATOM 1266 C CA . LYS A 1 158 ? -3.318 -6.918 -3.466 1.00 98.00 158 LYS A CA 1
ATOM 1267 C C . LYS A 1 158 ? -4.806 -7.178 -3.245 1.00 98.00 158 LYS A C 1
ATOM 1269 O O . LYS A 1 158 ? -5.636 -6.689 -4.005 1.00 98.00 158 LYS A O 1
ATOM 1274 N N . ARG A 1 159 ? -5.152 -7.929 -2.202 1.00 97.75 159 ARG A N 1
ATOM 1275 C CA . ARG A 1 159 ? -6.544 -8.158 -1.791 1.00 97.75 159 ARG A CA 1
ATOM 1276 C C . ARG A 1 159 ? -6.848 -7.330 -0.554 1.00 97.75 159 ARG A C 1
ATOM 1278 O O . ARG A 1 159 ? -6.228 -7.580 0.471 1.00 97.75 159 ARG A O 1
ATOM 1285 N N . SER A 1 160 ? -7.803 -6.410 -0.638 1.00 97.88 160 SER A N 1
ATOM 1286 C CA . SER A 1 160 ? -8.277 -5.605 0.496 1.00 97.88 160 SER A CA 1
ATOM 1287 C C . SER A 1 160 ? -9.590 -6.157 1.058 1.00 97.88 160 SER A C 1
ATOM 1289 O O . SER A 1 160 ? -10.410 -6.700 0.317 1.00 97.88 160 SER A O 1
ATOM 1291 N N . CYS A 1 161 ? -9.805 -6.017 2.364 1.00 97.12 161 CYS A N 1
ATOM 1292 C CA . CYS A 1 161 ? -11.038 -6.403 3.042 1.00 97.12 161 CYS A CA 1
ATOM 1293 C C . CYS A 1 161 ? -11.293 -5.477 4.235 1.00 97.12 161 CYS A C 1
ATOM 1295 O O . CYS A 1 161 ? -10.389 -5.231 5.032 1.00 97.12 161 CYS A O 1
ATOM 1297 N N . ILE A 1 162 ? -12.529 -4.993 4.360 1.00 97.81 162 ILE A N 1
ATOM 1298 C CA . ILE A 1 162 ? -13.030 -4.294 5.545 1.00 97.81 162 ILE A CA 1
ATOM 1299 C C . ILE A 1 162 ? -14.071 -5.202 6.196 1.00 97.81 162 ILE A C 1
ATOM 1301 O O . ILE A 1 162 ? -14.963 -5.711 5.517 1.00 97.81 162 ILE A O 1
ATOM 1305 N N . VAL A 1 163 ? -13.958 -5.406 7.505 1.00 97.69 163 VAL A N 1
ATOM 1306 C CA . VAL A 1 163 ? -14.908 -6.187 8.300 1.00 97.69 163 VAL A CA 1
ATOM 1307 C C . VAL A 1 163 ? -15.456 -5.302 9.405 1.00 97.69 163 VAL A C 1
ATOM 1309 O O . VAL A 1 163 ? -14.692 -4.752 10.193 1.00 97.69 163 VAL A O 1
ATOM 1312 N N . ASN A 1 164 ? -16.780 -5.196 9.476 1.00 97.31 164 ASN A N 1
ATOM 1313 C CA . ASN A 1 164 ? -17.466 -4.607 10.616 1.00 97.31 164 ASN A CA 1
ATOM 1314 C C . ASN A 1 164 ? -17.663 -5.675 11.693 1.00 97.31 164 ASN A C 1
ATOM 1316 O O . ASN A 1 164 ? -18.343 -6.674 11.456 1.00 97.31 164 ASN A O 1
ATOM 1320 N N . THR A 1 165 ? -17.033 -5.484 12.849 1.00 97.56 165 THR A N 1
ATOM 1321 C CA . THR A 1 165 ? -17.139 -6.383 14.007 1.00 97.56 165 THR A CA 1
ATOM 1322 C C . THR A 1 165 ? -18.171 -5.900 15.025 1.00 97.56 165 THR A C 1
ATOM 1324 O O . THR A 1 165 ? -18.498 -6.632 15.961 1.00 97.56 165 THR A O 1
ATOM 1327 N N . GLY A 1 166 ? -18.707 -4.694 14.829 1.00 95.06 166 GLY A N 1
ATOM 1328 C CA . GLY A 1 1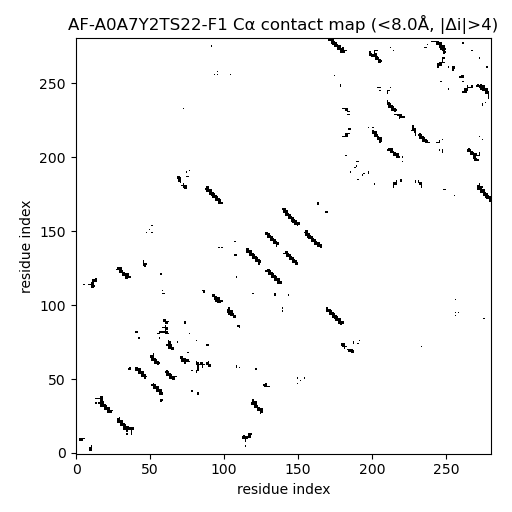66 ? -19.766 -4.113 15.636 1.00 95.06 166 GLY A CA 1
ATOM 1329 C C . GLY A 1 166 ? -21.154 -4.641 15.277 1.00 95.06 166 GLY A C 1
ATOM 1330 O O . GLY A 1 166 ? -21.362 -5.400 14.330 1.00 95.06 166 GLY A O 1
ATOM 1331 N N . ARG A 1 167 ? -22.150 -4.213 16.058 1.00 91.62 167 ARG A N 1
ATOM 1332 C CA . ARG A 1 167 ? -23.563 -4.579 15.830 1.00 91.62 167 ARG A CA 1
ATOM 1333 C C . ARG A 1 167 ? -24.287 -3.634 14.875 1.00 91.62 167 ARG A C 1
ATOM 1335 O O . ARG A 1 167 ? -25.263 -4.034 14.248 1.00 91.62 167 ARG A O 1
ATOM 1342 N N . ALA A 1 168 ? -23.856 -2.377 14.816 1.00 90.69 168 ALA A N 1
ATOM 1343 C CA . ALA A 1 168 ? -24.462 -1.356 13.973 1.00 90.69 168 ALA A CA 1
ATOM 1344 C C . ALA A 1 168 ? -23.792 -1.335 12.596 1.00 90.69 168 ALA A C 1
ATOM 1346 O O . ALA A 1 168 ? -22.572 -1.464 12.498 1.00 90.69 168 ALA A O 1
ATOM 1347 N N . GLY A 1 169 ? -24.581 -1.134 11.539 1.00 92.25 169 GLY A N 1
ATOM 1348 C CA . GLY A 1 169 ? -24.041 -0.847 10.210 1.00 92.25 169 GLY A CA 1
ATOM 1349 C C . GLY A 1 169 ? -23.198 0.430 10.228 1.00 92.25 169 GLY A C 1
ATOM 1350 O O . GLY A 1 169 ? -23.495 1.363 10.975 1.00 92.25 169 GLY A O 1
ATOM 1351 N N . ARG A 1 170 ? -22.140 0.462 9.416 1.00 94.19 170 ARG A N 1
ATOM 1352 C CA . ARG A 1 170 ? -21.233 1.605 9.281 1.00 94.19 170 ARG A CA 1
ATOM 1353 C C . ARG A 1 170 ? -21.248 2.057 7.829 1.00 94.19 170 ARG A C 1
ATOM 1355 O O . ARG A 1 170 ? -21.079 1.214 6.955 1.00 94.19 170 ARG A O 1
ATOM 1362 N N . ARG A 1 171 ? -21.439 3.357 7.595 1.00 96.38 171 ARG A N 1
ATOM 1363 C CA . ARG A 1 171 ? -21.212 3.978 6.286 1.00 96.38 171 ARG A CA 1
ATOM 1364 C C . ARG A 1 171 ? -19.740 4.356 6.199 1.00 96.38 171 ARG A C 1
ATOM 1366 O O . ARG A 1 171 ? -19.233 5.031 7.101 1.00 96.38 171 ARG A O 1
ATOM 1373 N N . ILE A 1 172 ? -19.064 3.889 5.157 1.00 97.50 172 ILE A N 1
ATOM 1374 C CA . ILE A 1 172 ? -17.623 4.073 4.996 1.00 97.50 172 ILE A CA 1
ATOM 1375 C C . ILE A 1 172 ? -17.355 4.620 3.603 1.00 97.50 172 ILE A C 1
ATOM 1377 O O . ILE A 1 172 ? -17.642 3.968 2.603 1.00 97.50 172 ILE A O 1
ATOM 1381 N N . GLU A 1 173 ? -16.754 5.801 3.535 1.00 98.00 173 GLU A N 1
ATOM 1382 C CA . GLU A 1 173 ? -16.113 6.270 2.309 1.00 98.00 173 GLU A CA 1
ATOM 1383 C C . GLU A 1 173 ? -14.643 5.863 2.375 1.00 98.00 173 GLU A C 1
ATOM 1385 O O . GLU A 1 173 ? -13.972 6.080 3.386 1.00 98.00 173 GLU A O 1
ATOM 1390 N N . LEU A 1 174 ? -14.146 5.213 1.328 1.00 97.88 174 LEU A N 1
ATOM 1391 C CA . LEU A 1 174 ? -12.802 4.649 1.291 1.00 97.88 174 LEU A CA 1
ATOM 1392 C C . LEU A 1 174 ? -12.014 5.205 0.116 1.00 97.88 174 LEU A C 1
ATOM 1394 O O . LEU A 1 174 ? -12.566 5.392 -0.964 1.00 97.88 174 LEU A O 1
ATOM 1398 N N . LEU A 1 175 ? -10.717 5.387 0.333 1.00 98.62 175 LEU A N 1
ATOM 1399 C CA . LEU A 1 175 ? -9.705 5.597 -0.690 1.00 98.62 175 LEU A CA 1
ATOM 1400 C C . LEU A 1 175 ? -8.624 4.537 -0.469 1.00 98.62 175 LEU A C 1
ATOM 1402 O O . LEU A 1 175 ? -7.885 4.608 0.510 1.00 98.62 175 LEU A O 1
ATOM 1406 N N . ASP A 1 176 ? -8.563 3.526 -1.333 1.00 98.56 176 ASP A N 1
ATOM 1407 C CA . ASP A 1 176 ? -7.629 2.397 -1.217 1.00 98.56 176 ASP A CA 1
ATOM 1408 C C . ASP A 1 176 ? -6.855 2.205 -2.518 1.00 98.56 176 ASP A C 1
ATOM 1410 O O . ASP A 1 176 ? -7.407 2.364 -3.603 1.00 98.56 176 ASP A O 1
ATOM 1414 N N . GLY A 1 177 ? -5.585 1.822 -2.440 1.00 98.19 177 GLY A N 1
ATOM 1415 C CA . GLY A 1 177 ? -4.827 1.552 -3.651 1.00 98.19 177 GLY A CA 1
ATOM 1416 C C . GLY A 1 177 ? -3.329 1.430 -3.461 1.00 98.19 177 GLY A C 1
ATOM 1417 O O . GLY A 1 177 ? -2.854 0.971 -2.420 1.00 98.19 177 GLY A O 1
ATOM 1418 N N . LEU A 1 178 ? -2.601 1.790 -4.515 1.00 98.44 178 LEU A N 1
ATOM 1419 C CA . LEU A 1 178 ? -1.149 1.707 -4.627 1.00 98.44 178 LEU A CA 1
ATOM 1420 C C . LEU A 1 178 ? -0.566 3.063 -5.017 1.00 98.44 178 LEU A C 1
ATOM 1422 O O . LEU A 1 178 ? -1.173 3.811 -5.777 1.00 98.44 178 LEU A O 1
ATOM 1426 N N . ARG A 1 179 ? 0.642 3.355 -4.544 1.00 97.75 179 ARG A N 1
ATOM 1427 C CA . ARG A 1 179 ? 1.342 4.617 -4.790 1.00 97.75 179 ARG A CA 1
ATOM 1428 C C . ARG A 1 179 ? 2.754 4.395 -5.286 1.00 97.75 179 ARG A C 1
ATOM 1430 O O . ARG A 1 179 ? 3.388 3.401 -4.927 1.00 97.75 179 ARG A O 1
ATOM 1437 N N . ASN A 1 180 ? 3.247 5.369 -6.044 1.00 97.94 180 ASN A N 1
ATOM 1438 C CA . ASN A 1 180 ? 4.586 5.384 -6.623 1.00 97.94 180 ASN A CA 1
ATOM 1439 C C . ASN A 1 180 ? 4.867 4.159 -7.509 1.00 97.94 180 ASN A C 1
ATOM 1441 O O . ASN A 1 180 ? 5.932 3.543 -7.442 1.00 97.94 180 ASN A O 1
ATOM 1445 N N . LEU A 1 181 ? 3.876 3.808 -8.332 1.00 98.50 181 LEU A N 1
ATOM 1446 C CA . LEU A 1 181 ? 3.999 2.808 -9.382 1.00 98.50 181 LEU A CA 1
ATOM 1447 C C . LEU A 1 181 ? 5.004 3.292 -10.429 1.00 98.50 181 LEU A C 1
ATOM 1449 O O . LEU A 1 181 ? 4.935 4.430 -10.908 1.00 98.50 181 LEU A O 1
ATOM 1453 N N . LEU A 1 182 ? 5.934 2.414 -10.794 1.00 98.38 182 LEU A N 1
ATOM 1454 C CA . LEU A 1 182 ? 6.904 2.687 -11.842 1.00 98.38 182 LEU A CA 1
ATOM 1455 C C . LEU A 1 182 ? 6.349 2.303 -13.217 1.00 98.38 182 LEU A C 1
ATOM 1457 O O . LEU A 1 182 ? 5.843 1.188 -13.381 1.00 98.38 182 LEU A O 1
ATOM 1461 N N . PRO A 1 183 ? 6.465 3.182 -14.227 1.00 97.88 183 PRO A N 1
ATOM 1462 C CA . PRO A 1 183 ? 6.214 2.798 -15.605 1.00 97.88 183 PRO A CA 1
ATOM 1463 C C . PRO A 1 183 ? 7.328 1.880 -16.123 1.00 97.88 183 PRO A C 1
ATOM 1465 O O . PRO A 1 183 ? 8.462 1.894 -15.636 1.00 97.88 183 PRO A O 1
ATOM 1468 N N . PHE A 1 184 ? 7.011 1.094 -17.152 1.00 97.06 184 PHE A N 1
ATOM 1469 C CA . PHE A 1 184 ? 8.006 0.266 -17.832 1.00 97.06 184 PHE A CA 1
ATOM 1470 C C . PHE A 1 184 ? 9.151 1.124 -18.399 1.00 97.06 184 PHE A C 1
ATOM 1472 O O . PHE A 1 184 ? 8.927 2.216 -18.918 1.00 97.06 184 PHE A O 1
ATOM 1479 N N . GLY A 1 185 ? 10.377 0.594 -18.359 1.00 95.19 185 GLY A N 1
ATOM 1480 C CA . GLY A 1 185 ? 11.564 1.244 -18.924 1.00 95.19 185 GLY A CA 1
ATOM 1481 C C . GLY A 1 185 ? 12.338 2.109 -17.929 1.00 95.19 185 GLY A C 1
ATOM 1482 O O . GLY A 1 185 ? 13.453 2.526 -18.234 1.00 95.19 185 GLY A O 1
ATOM 1483 N N . VAL A 1 186 ? 11.800 2.325 -16.725 1.00 96.75 186 VAL A N 1
ATOM 1484 C CA . VAL A 1 186 ? 12.550 2.909 -15.610 1.00 96.75 186 VAL A CA 1
ATOM 1485 C C . VAL A 1 186 ? 13.496 1.859 -15.031 1.00 96.75 186 VAL A C 1
ATOM 1487 O O . VAL A 1 186 ? 13.071 0.892 -14.404 1.00 96.75 186 VAL A O 1
ATOM 1490 N N . THR A 1 187 ? 14.794 2.058 -15.239 1.00 96.25 187 THR A N 1
ATOM 1491 C CA . THR A 1 187 ? 15.844 1.203 -14.669 1.00 96.25 187 THR A CA 1
ATOM 1492 C C . THR A 1 187 ? 16.158 1.603 -13.233 1.00 96.25 187 THR A C 1
ATOM 1494 O O . THR A 1 187 ? 15.948 2.754 -12.838 1.00 96.25 187 THR A O 1
ATOM 1497 N N . ARG A 1 188 ? 16.770 0.699 -12.462 1.00 95.81 188 ARG A N 1
ATOM 1498 C CA . ARG A 1 188 ? 17.266 1.015 -11.114 1.00 95.81 188 ARG A CA 1
ATOM 1499 C C . ARG A 1 188 ? 18.194 2.231 -11.133 1.00 95.81 188 ARG A C 1
ATOM 1501 O O . ARG A 1 188 ? 18.070 3.116 -10.296 1.00 95.81 188 ARG A O 1
ATOM 1508 N N . GLN A 1 189 ? 19.106 2.295 -12.104 1.00 94.81 189 GLN A N 1
ATOM 1509 C CA . GLN A 1 189 ? 20.064 3.395 -12.218 1.00 94.81 189 GLN A CA 1
ATOM 1510 C C . GLN A 1 189 ? 19.365 4.745 -12.419 1.00 94.81 189 GLN A C 1
ATOM 1512 O O . GLN A 1 189 ? 19.674 5.708 -11.716 1.00 94.81 189 GLN A O 1
ATOM 1517 N N . THR A 1 190 ? 18.418 4.815 -13.358 1.00 94.94 190 THR A N 1
ATOM 1518 C CA . THR A 1 190 ? 17.685 6.058 -13.639 1.00 94.94 190 THR A CA 1
ATOM 1519 C C . THR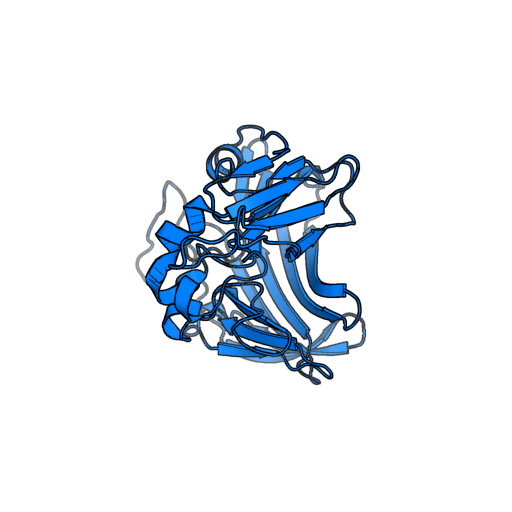 A 1 190 ? 16.785 6.449 -12.470 1.00 94.94 190 THR A C 1
ATOM 1521 O O . THR A 1 190 ? 16.761 7.616 -12.093 1.00 94.94 190 THR A O 1
ATOM 1524 N N . GLN A 1 191 ? 16.123 5.488 -11.821 1.00 96.25 191 GLN A N 1
ATOM 1525 C CA . GLN A 1 191 ? 15.284 5.764 -10.657 1.00 96.25 191 GLN A CA 1
ATOM 1526 C C . GLN A 1 191 ? 16.093 6.301 -9.471 1.00 96.25 191 GLN A C 1
ATOM 1528 O O . GLN A 1 191 ? 15.711 7.308 -8.880 1.00 96.25 191 GLN A O 1
ATOM 1533 N N . THR A 1 192 ? 17.220 5.675 -9.132 1.00 94.44 192 THR A N 1
ATOM 1534 C CA . THR A 1 192 ? 18.022 6.091 -7.973 1.00 94.44 192 THR A CA 1
ATOM 1535 C C . THR A 1 192 ? 18.779 7.400 -8.230 1.00 94.44 192 THR A C 1
ATOM 1537 O O . THR A 1 192 ? 18.945 8.194 -7.308 1.00 94.44 192 THR A O 1
ATOM 1540 N N . GLY A 1 193 ? 19.237 7.647 -9.463 1.00 95.25 193 GLY A N 1
ATOM 1541 C CA . GLY A 1 193 ? 20.044 8.829 -9.795 1.00 95.25 193 GLY A CA 1
ATOM 1542 C C . GLY A 1 193 ? 19.256 10.042 -10.298 1.00 95.25 193 GLY A C 1
ATOM 1543 O O . GLY A 1 193 ? 19.713 11.168 -10.130 1.00 95.25 193 GLY A O 1
ATOM 1544 N N . LEU A 1 194 ? 18.099 9.826 -10.932 1.00 96.38 194 LEU A N 1
ATOM 1545 C CA . LEU A 1 194 ? 17.398 10.825 -11.749 1.00 96.38 194 LEU A CA 1
ATOM 1546 C C . LEU A 1 194 ? 15.871 10.806 -11.531 1.00 96.38 194 LEU A C 1
ATOM 1548 O O . LEU A 1 194 ? 15.119 11.191 -12.423 1.00 96.38 194 LEU A O 1
ATOM 1552 N N . SER A 1 195 ? 15.384 10.365 -10.365 1.00 94.50 195 SER A N 1
ATOM 1553 C CA . SER A 1 195 ? 13.939 10.213 -10.089 1.00 94.50 195 SER A CA 1
ATOM 1554 C C . SER A 1 195 ? 13.096 11.457 -10.398 1.00 94.50 195 SER A C 1
ATOM 1556 O O . SER A 1 195 ? 12.029 11.329 -10.993 1.00 94.50 195 SER A O 1
ATOM 1558 N N . THR A 1 196 ? 13.569 12.653 -10.042 1.00 95.62 196 THR A N 1
ATOM 1559 C CA . THR A 1 196 ? 12.849 13.914 -10.298 1.00 95.62 196 THR A CA 1
ATOM 1560 C C . THR A 1 196 ? 12.815 14.281 -11.779 1.00 95.62 196 THR A C 1
ATOM 1562 O O . THR A 1 196 ? 11.811 14.793 -12.264 1.00 95.62 196 THR A O 1
ATOM 1565 N N . LEU A 1 197 ? 13.888 13.985 -12.519 1.00 96.19 197 LEU A N 1
ATOM 1566 C CA . LEU A 1 197 ? 13.913 14.126 -13.974 1.00 96.19 197 LEU A CA 1
ATOM 1567 C C . LEU A 1 197 ? 12.939 13.136 -14.617 1.00 96.19 197 LEU A C 1
ATOM 1569 O O . LEU A 1 197 ? 12.170 13.522 -15.491 1.00 96.19 197 LEU A O 1
ATOM 1573 N N . LEU A 1 198 ? 12.940 11.880 -14.161 1.00 95.62 198 LEU A N 1
ATOM 1574 C CA . LEU A 1 198 ? 12.019 10.857 -14.645 1.00 95.62 198 LEU A CA 1
ATOM 1575 C C . LEU A 1 198 ? 10.559 11.241 -14.422 1.00 95.62 198 LEU A C 1
ATOM 1577 O O . LEU A 1 198 ? 9.743 10.946 -15.289 1.00 95.62 198 LEU A O 1
ATOM 1581 N N . ASP A 1 199 ? 10.221 11.904 -13.310 1.00 96.25 199 ASP A N 1
ATOM 1582 C CA . ASP A 1 199 ? 8.848 12.342 -13.040 1.00 96.25 199 ASP A CA 1
ATOM 1583 C C . ASP A 1 199 ? 8.283 13.175 -14.203 1.00 96.25 199 ASP A C 1
ATOM 1585 O O . ASP A 1 199 ? 7.143 12.944 -14.594 1.00 96.25 199 ASP A O 1
ATOM 1589 N N . ALA A 1 200 ? 9.089 14.026 -14.852 1.00 96.50 200 ALA A N 1
ATOM 1590 C CA . ALA A 1 200 ? 8.674 14.818 -16.017 1.00 96.50 200 ALA A CA 1
ATOM 1591 C C . ALA A 1 200 ? 8.287 13.976 -17.254 1.00 96.50 200 ALA A C 1
ATOM 1593 O O . ALA A 1 200 ? 7.543 14.453 -18.112 1.00 96.50 200 ALA A O 1
ATOM 1594 N N . TYR A 1 201 ? 8.764 12.732 -17.341 1.00 97.25 201 TYR A N 1
ATOM 1595 C CA . TYR A 1 201 ? 8.447 11.792 -18.421 1.00 97.25 201 TYR A CA 1
ATOM 1596 C C . TYR A 1 201 ? 7.278 10.870 -18.072 1.00 97.25 201 TYR A C 1
ATOM 1598 O O . TYR A 1 201 ? 6.731 10.227 -18.966 1.00 97.25 201 TYR A O 1
ATOM 1606 N N . LYS A 1 202 ? 6.877 10.782 -16.798 1.00 98.12 202 LYS A N 1
ATOM 1607 C CA . LYS A 1 202 ? 5.805 9.880 -16.368 1.00 98.12 202 LYS A CA 1
ATOM 1608 C C . LYS A 1 202 ? 4.456 10.348 -16.892 1.00 98.12 202 LYS A C 1
ATOM 1610 O O . LYS A 1 202 ? 4.094 11.524 -16.774 1.00 98.12 202 LYS A O 1
ATOM 1615 N N . GLN A 1 203 ? 3.704 9.392 -17.418 1.00 98.06 203 GLN A N 1
ATOM 1616 C CA . GLN A 1 203 ? 2.311 9.554 -17.798 1.00 98.06 203 GLN A CA 1
ATOM 1617 C C . GLN A 1 203 ? 1.496 8.405 -17.211 1.00 98.06 203 GLN A C 1
ATOM 1619 O O . GLN A 1 203 ? 1.943 7.257 -17.171 1.00 98.06 203 GLN A O 1
ATOM 1624 N N . ALA A 1 204 ? 0.305 8.733 -16.732 1.00 98.50 204 ALA A N 1
ATOM 1625 C CA . ALA A 1 204 ? -0.689 7.773 -16.299 1.00 98.50 204 ALA A CA 1
ATOM 1626 C C . ALA A 1 204 ? -2.011 8.093 -16.990 1.00 98.50 204 ALA A C 1
ATOM 1628 O O . ALA A 1 204 ? -2.385 9.262 -17.081 1.00 98.50 204 ALA A O 1
ATOM 1629 N N . GLU A 1 205 ? -2.718 7.074 -17.461 1.00 98.62 205 GLU A N 1
ATOM 1630 C CA . GLU A 1 205 ? -3.997 7.213 -18.160 1.00 98.62 205 GLU A CA 1
ATOM 1631 C C . GLU A 1 205 ? -5.003 6.201 -17.613 1.00 98.62 205 GLU A C 1
ATOM 1633 O O . GLU A 1 205 ? -4.675 5.025 -17.433 1.00 98.62 205 GLU A O 1
ATOM 1638 N N . ALA A 1 206 ? -6.230 6.647 -17.346 1.00 98.44 206 ALA A N 1
ATOM 1639 C CA . ALA A 1 206 ? -7.313 5.764 -16.940 1.00 98.44 206 ALA A CA 1
ATOM 1640 C C . ALA A 1 206 ? -7.903 5.096 -18.183 1.00 98.44 206 ALA A C 1
ATOM 1642 O O . ALA A 1 206 ? -8.059 5.729 -19.228 1.00 98.44 206 ALA A O 1
ATOM 1643 N N . VAL A 1 207 ? -8.260 3.817 -18.078 1.00 97.62 207 VAL A N 1
ATOM 1644 C CA . VAL A 1 207 ? -8.881 3.099 -19.194 1.00 97.62 207 VAL A CA 1
ATOM 1645 C C . VAL A 1 207 ? -10.390 3.372 -19.195 1.00 97.62 207 VAL A C 1
ATOM 1647 O O . VAL A 1 207 ? -11.067 2.982 -18.242 1.00 97.62 207 VAL A O 1
ATOM 1650 N N . PRO A 1 208 ? -10.960 3.999 -20.244 1.00 93.31 208 PRO A N 1
ATOM 1651 C CA . PRO A 1 208 ? -12.377 4.348 -20.260 1.00 93.31 208 PRO A CA 1
ATOM 1652 C C . PRO A 1 208 ? -13.287 3.132 -20.052 1.00 93.31 208 PRO A C 1
ATOM 1654 O O . PRO A 1 208 ? -13.132 2.102 -20.707 1.00 93.31 208 PRO A O 1
ATOM 1657 N N . GLY A 1 209 ? -14.255 3.264 -19.143 1.00 91.19 209 GLY A N 1
ATOM 1658 C CA . GLY A 1 209 ? -15.222 2.209 -18.827 1.00 91.19 209 GLY A CA 1
ATOM 1659 C C . GLY A 1 209 ? -14.682 1.065 -17.962 1.00 91.19 209 GLY A C 1
ATOM 1660 O O . GLY A 1 209 ? -15.438 0.141 -17.668 1.00 91.19 209 GLY A O 1
ATOM 1661 N N . LEU A 1 210 ? -13.414 1.109 -17.536 1.00 95.06 210 LEU A N 1
ATOM 1662 C CA . LEU A 1 210 ? -12.801 0.113 -16.657 1.00 95.06 210 LEU A CA 1
ATOM 1663 C C . LEU A 1 210 ? -12.207 0.773 -15.408 1.00 95.06 210 LEU A C 1
ATOM 1665 O O . LEU A 1 210 ? -11.739 1.906 -15.439 1.00 95.06 210 LEU A O 1
ATOM 1669 N N . CYS A 1 211 ? -12.144 0.023 -14.308 1.00 97.44 211 CYS A N 1
ATOM 1670 C CA . CYS A 1 211 ? -11.384 0.419 -13.124 1.00 97.44 211 CYS A CA 1
ATOM 1671 C C . CYS A 1 211 ? -9.910 0.018 -13.302 1.00 97.44 211 CYS A C 1
ATOM 1673 O O . CYS A 1 211 ? -9.442 -0.963 -12.716 1.00 97.44 211 CYS A O 1
ATOM 1675 N N . ALA A 1 212 ? -9.208 0.718 -14.197 1.00 98.19 212 ALA A N 1
ATOM 1676 C CA . ALA A 1 212 ? -7.829 0.416 -14.570 1.00 98.19 212 ALA A CA 1
ATOM 1677 C C . ALA A 1 212 ? -7.033 1.673 -14.951 1.00 98.19 212 ALA A C 1
ATOM 1679 O O . ALA A 1 212 ? -7.583 2.615 -15.517 1.00 98.19 212 ALA A O 1
ATOM 1680 N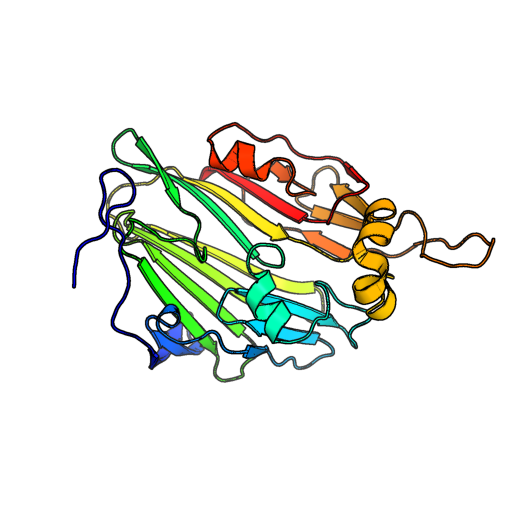 N . GLY A 1 213 ? -5.730 1.645 -14.673 1.00 98.50 213 GLY A N 1
ATOM 1681 C CA . GLY A 1 213 ? -4.758 2.674 -15.027 1.00 98.50 213 GLY A CA 1
ATOM 1682 C C . GLY A 1 213 ? -3.550 2.084 -15.756 1.00 98.50 213 GLY A C 1
ATOM 1683 O O . GLY A 1 213 ? -3.081 0.988 -15.430 1.00 98.50 213 GLY A O 1
ATOM 1684 N N . VAL A 1 214 ? -3.048 2.818 -16.745 1.00 98.69 214 VAL A N 1
ATOM 1685 C CA . VAL A 1 214 ? -1.856 2.497 -17.538 1.00 98.69 214 VAL A CA 1
ATOM 1686 C C . VAL A 1 214 ? -0.775 3.522 -17.220 1.00 98.69 214 VAL A C 1
ATOM 1688 O O . VAL A 1 214 ? -1.028 4.716 -17.302 1.00 98.69 214 VAL A O 1
ATOM 1691 N N . TYR A 1 215 ? 0.424 3.056 -16.875 1.00 98.69 215 TYR A N 1
ATOM 1692 C CA . TYR A 1 215 ? 1.565 3.880 -16.475 1.00 98.69 215 TYR A CA 1
ATOM 1693 C C . TYR A 1 215 ? 2.708 3.684 -17.465 1.00 98.69 215 TYR A C 1
ATOM 1695 O O . TYR A 1 215 ? 3.303 2.602 -17.550 1.00 98.69 215 TYR A O 1
ATOM 1703 N N . SER A 1 216 ? 3.028 4.739 -18.201 1.00 98.31 216 SER A N 1
ATOM 1704 C CA . SER A 1 216 ? 4.032 4.753 -19.261 1.00 98.31 216 SER A CA 1
ATOM 1705 C C . SER A 1 216 ? 5.004 5.921 -19.081 1.00 98.31 216 SER A C 1
ATOM 1707 O O . SER A 1 216 ? 4.857 6.780 -18.204 1.00 98.31 216 SER A O 1
ATOM 1709 N N . LEU A 1 217 ? 6.046 5.919 -19.904 1.00 97.94 217 LEU A N 1
ATOM 1710 C CA . LEU A 1 217 ? 6.873 7.094 -20.127 1.00 97.94 217 LEU A CA 1
ATOM 1711 C C . LEU A 1 217 ? 6.428 7.754 -21.434 1.00 97.94 217 LEU A C 1
ATOM 1713 O O . LEU A 1 217 ? 6.028 7.065 -22.367 1.00 97.94 217 LEU A O 1
ATOM 1717 N N . SER A 1 218 ? 6.539 9.075 -21.525 1.00 96.00 218 SER A N 1
ATOM 1718 C CA . SER A 1 218 ? 6.361 9.806 -22.786 1.00 96.00 218 SER A CA 1
ATOM 1719 C C . SER A 1 218 ? 7.414 9.425 -23.832 1.00 96.00 218 SER A C 1
ATOM 1721 O O . SER A 1 218 ? 7.151 9.471 -25.027 1.00 96.00 218 SER A O 1
ATOM 1723 N N . SER A 1 219 ? 8.611 9.068 -23.365 1.00 95.06 219 SER A N 1
ATOM 1724 C CA . SER A 1 219 ? 9.760 8.568 -24.118 1.00 95.06 219 SER A CA 1
ATOM 1725 C C . SER A 1 219 ? 10.684 7.860 -23.130 1.00 95.06 219 SER A C 1
ATOM 1727 O O . SER A 1 219 ? 10.770 8.254 -21.965 1.00 95.06 219 SER A O 1
ATOM 1729 N N . ILE A 1 220 ? 11.410 6.839 -23.578 1.00 93.94 220 ILE A N 1
ATOM 1730 C CA . ILE A 1 220 ? 12.498 6.264 -22.788 1.00 93.94 220 ILE A CA 1
ATOM 1731 C C . ILE A 1 220 ? 13.590 7.326 -22.622 1.00 93.94 220 ILE A C 1
ATOM 1733 O O . ILE A 1 220 ? 13.938 8.030 -23.573 1.00 93.94 220 ILE A O 1
ATOM 1737 N N . LEU A 1 221 ? 14.112 7.452 -21.401 1.00 92.06 221 LEU A N 1
ATOM 1738 C CA . LEU A 1 221 ? 15.167 8.408 -21.085 1.00 92.06 221 LEU A CA 1
ATOM 1739 C C . LEU A 1 221 ? 16.482 7.975 -21.751 1.00 92.06 221 LEU A C 1
ATOM 1741 O O . LEU A 1 221 ? 16.978 6.877 -21.499 1.00 92.06 221 LEU A O 1
ATOM 1745 N N . THR A 1 222 ? 17.051 8.844 -22.585 1.00 89.75 222 THR A N 1
ATOM 1746 C CA . THR A 1 222 ? 18.319 8.617 -23.289 1.00 89.75 222 THR A CA 1
ATOM 1747 C C . THR A 1 222 ? 19.069 9.935 -23.471 1.00 89.75 222 THR A C 1
ATOM 1749 O O . THR A 1 222 ? 18.452 10.971 -23.703 1.00 89.75 222 THR A O 1
ATOM 1752 N N . ASP A 1 223 ? 20.400 9.893 -23.393 1.00 89.31 223 ASP A N 1
ATOM 1753 C CA . ASP A 1 223 ? 21.267 11.045 -23.697 1.00 89.31 223 ASP A CA 1
ATOM 1754 C C . ASP A 1 223 ? 21.504 11.220 -25.205 1.00 89.31 223 ASP A C 1
ATOM 1756 O O . ASP A 1 223 ? 22.126 12.185 -25.654 1.00 89.31 223 ASP A O 1
ATOM 1760 N N . ARG A 1 224 ? 21.047 10.264 -26.017 1.00 90.25 224 ARG A N 1
ATOM 1761 C CA . ARG A 1 224 ? 21.189 10.329 -27.468 1.00 90.25 224 ARG A CA 1
ATOM 1762 C C . ARG A 1 224 ? 20.111 11.227 -28.054 1.00 90.25 224 ARG A C 1
ATOM 1764 O O . ARG A 1 224 ? 18.941 11.113 -27.705 1.00 90.25 224 ARG A O 1
ATOM 1771 N N . ALA A 1 225 ? 20.499 12.058 -29.016 1.00 90.25 225 ALA A N 1
ATOM 1772 C CA . ALA A 1 225 ? 19.574 12.861 -29.812 1.00 90.25 225 ALA A CA 1
ATOM 1773 C C . ALA A 1 225 ? 18.857 12.000 -30.875 1.00 90.25 225 ALA A C 1
ATOM 1775 O O . ALA A 1 225 ? 18.967 12.254 -32.072 1.00 90.25 225 ALA A O 1
ATOM 1776 N N . GLU A 1 226 ? 18.162 10.948 -30.437 1.00 91.31 226 GLU A N 1
ATOM 1777 C CA . GLU A 1 226 ? 17.384 10.038 -31.279 1.00 91.31 226 GLU A CA 1
ATOM 1778 C C . GLU A 1 226 ? 16.004 9.764 -30.656 1.00 91.31 226 GLU A C 1
ATOM 1780 O O . GLU A 1 226 ? 15.875 9.793 -29.430 1.00 91.31 226 GLU A O 1
ATOM 1785 N N . PRO A 1 227 ? 14.961 9.494 -31.463 1.00 89.81 227 PRO A N 1
ATOM 1786 C CA . PRO A 1 227 ? 13.669 9.069 -30.934 1.00 89.81 227 PRO A CA 1
ATOM 1787 C C . PRO A 1 227 ? 13.805 7.779 -30.117 1.00 89.81 227 PRO A C 1
ATOM 1789 O O . PRO A 1 227 ? 14.422 6.814 -30.574 1.00 89.81 227 PRO A O 1
ATOM 1792 N N . CYS A 1 228 ? 13.201 7.740 -28.928 1.00 93.25 228 CYS A N 1
ATOM 1793 C CA . CYS A 1 228 ? 13.246 6.573 -28.049 1.00 93.25 228 CYS A CA 1
ATOM 1794 C C . CYS A 1 228 ? 11.850 6.242 -27.504 1.00 93.25 228 CYS A C 1
ATOM 1796 O O . CYS A 1 228 ? 11.499 6.559 -26.371 1.00 93.25 228 CYS A O 1
ATOM 1798 N N . GLU A 1 229 ? 11.030 5.612 -28.341 1.00 94.38 229 GLU A N 1
ATOM 1799 C CA . GLU A 1 229 ? 9.624 5.320 -28.039 1.00 94.38 229 GLU A CA 1
ATOM 1800 C C . GLU A 1 229 ? 9.444 4.377 -26.836 1.00 94.38 229 GLU A C 1
ATOM 1802 O O . GLU A 1 229 ? 10.101 3.338 -26.718 1.00 94.38 229 GLU A O 1
ATOM 1807 N N . ALA A 1 230 ? 8.481 4.696 -25.969 1.00 95.62 230 ALA A N 1
ATOM 1808 C CA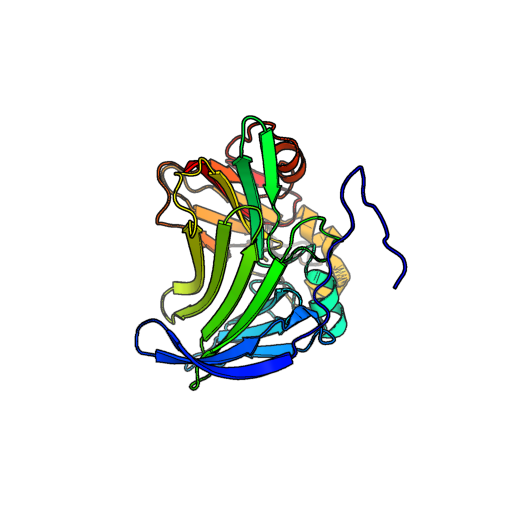 . ALA A 1 230 ? 8.103 3.878 -24.818 1.00 95.62 230 ALA A CA 1
ATOM 1809 C C . ALA A 1 230 ? 6.824 3.072 -25.111 1.00 95.62 230 ALA A C 1
ATOM 1811 O O . ALA A 1 230 ? 5.715 3.455 -24.757 1.00 95.62 230 ALA A O 1
ATOM 1812 N N . LEU A 1 231 ? 6.977 1.913 -25.759 1.00 96.69 231 LEU A N 1
ATOM 1813 C CA . LEU A 1 231 ? 5.853 1.105 -26.274 1.00 96.69 231 LEU A CA 1
ATOM 1814 C C . LEU A 1 231 ? 5.348 0.015 -25.310 1.00 96.69 231 LEU A C 1
ATOM 1816 O O . LEU A 1 231 ? 4.731 -0.968 -25.724 1.00 96.69 231 LEU A O 1
ATOM 1820 N N . LYS A 1 232 ? 5.661 0.138 -24.022 1.00 97.94 232 LYS A N 1
ATOM 1821 C CA . LYS A 1 232 ? 5.245 -0.788 -22.962 1.00 97.94 232 LYS A CA 1
ATOM 1822 C C . LYS A 1 232 ? 4.884 0.013 -21.720 1.00 97.94 232 LYS A C 1
ATOM 1824 O O . LYS A 1 232 ? 5.388 1.114 -21.521 1.00 97.94 232 LYS A O 1
ATOM 1829 N N . ALA A 1 233 ? 4.042 -0.569 -20.878 1.00 98.19 233 ALA A N 1
ATOM 1830 C CA . ALA A 1 233 ? 3.519 0.098 -19.700 1.00 98.19 233 ALA A CA 1
ATOM 1831 C C . ALA A 1 233 ? 3.376 -0.871 -18.526 1.00 98.19 233 ALA A C 1
ATOM 1833 O O . ALA A 1 233 ? 3.286 -2.089 -18.702 1.00 98.19 233 ALA A O 1
ATOM 1834 N N . THR A 1 234 ? 3.317 -0.295 -17.334 1.00 98.56 234 THR A N 1
ATOM 1835 C CA . THR A 1 234 ? 2.797 -0.953 -16.137 1.00 98.56 234 THR A CA 1
ATOM 1836 C C . THR A 1 234 ? 1.286 -0.749 -16.103 1.00 98.56 234 THR A C 1
ATOM 1838 O O . THR A 1 234 ? 0.798 0.306 -16.497 1.00 98.56 234 THR A O 1
ATOM 1841 N N . VAL A 1 235 ? 0.529 -1.742 -15.642 1.00 98.44 235 VAL A N 1
ATOM 1842 C CA . VAL A 1 235 ? -0.935 -1.655 -15.543 1.00 98.44 235 VAL A CA 1
ATOM 1843 C C . VAL A 1 235 ? -1.364 -2.013 -14.129 1.00 98.44 235 VAL A C 1
ATOM 1845 O O . VAL A 1 235 ? -0.864 -2.982 -13.558 1.00 98.44 235 VAL A O 1
ATOM 1848 N N . ALA A 1 236 ? -2.310 -1.253 -13.586 1.00 98.56 236 ALA A N 1
ATOM 1849 C CA . ALA A 1 236 ? -3.010 -1.570 -12.348 1.00 98.56 236 ALA A CA 1
ATOM 1850 C C . ALA A 1 236 ? -4.518 -1.558 -12.606 1.00 98.56 236 ALA A C 1
ATOM 1852 O O . ALA A 1 236 ? -5.012 -0.754 -13.392 1.00 98.56 236 ALA A O 1
ATOM 1853 N N . TRP A 1 237 ? -5.251 -2.472 -11.982 1.00 98.44 237 TRP A N 1
ATOM 1854 C CA . TRP A 1 237 ? -6.703 -2.551 -12.106 1.00 98.44 237 TRP A CA 1
ATOM 1855 C C . TRP A 1 237 ? -7.314 -3.126 -10.835 1.00 98.44 237 TRP A C 1
ATOM 1857 O O . TRP A 1 237 ? -6.630 -3.781 -10.045 1.00 98.44 237 TRP A O 1
ATOM 1867 N N . SER A 1 238 ? -8.603 -2.866 -10.630 1.00 97.81 238 SER A N 1
ATOM 1868 C CA . SER A 1 238 ? -9.344 -3.330 -9.459 1.00 97.81 238 SER A CA 1
ATOM 1869 C C . SER A 1 238 ? -10.710 -3.891 -9.836 1.00 97.81 238 SER A C 1
ATOM 1871 O O . SER A 1 238 ? -11.310 -3.532 -10.848 1.00 97.81 238 SER A O 1
ATOM 1873 N N . THR A 1 239 ? -11.205 -4.790 -8.989 1.00 96.56 239 THR A N 1
ATOM 1874 C CA . THR A 1 239 ? -12.551 -5.366 -9.054 1.00 96.56 239 THR A CA 1
ATOM 1875 C C . THR A 1 239 ? -13.109 -5.528 -7.648 1.00 96.56 239 THR A C 1
ATOM 1877 O O . THR A 1 239 ? -12.348 -5.737 -6.705 1.00 96.56 239 THR A O 1
ATOM 1880 N N . GLY A 1 240 ? -14.437 -5.512 -7.518 1.00 94.94 240 GLY A N 1
ATOM 1881 C CA . GLY A 1 240 ? -15.143 -5.764 -6.255 1.00 94.94 240 GLY A CA 1
ATOM 1882 C C . GLY A 1 240 ? -15.833 -4.535 -5.662 1.00 94.94 240 GLY A C 1
ATOM 1883 O O . GLY A 1 240 ? -16.724 -4.696 -4.834 1.00 94.94 240 GLY A O 1
ATOM 1884 N N . LEU A 1 241 ? -15.486 -3.332 -6.125 1.00 94.44 241 LEU A N 1
ATOM 1885 C CA . LEU A 1 241 ? -16.196 -2.089 -5.809 1.00 94.44 241 LEU A CA 1
ATOM 1886 C C . LEU A 1 241 ? -17.187 -1.745 -6.927 1.00 94.44 241 LEU A C 1
ATOM 1888 O O . LEU A 1 241 ? -16.940 -2.059 -8.093 1.00 94.44 241 LEU A O 1
ATOM 1892 N N . ARG A 1 242 ? -18.310 -1.118 -6.565 1.00 91.12 242 ARG A N 1
ATOM 1893 C CA . ARG A 1 242 ? -19.314 -0.632 -7.523 1.00 91.12 242 ARG A CA 1
ATOM 1894 C C . ARG A 1 242 ? -18.980 0.804 -7.906 1.00 91.12 242 ARG A C 1
ATOM 1896 O O . ARG A 1 242 ? -18.821 1.625 -7.014 1.00 91.12 242 ARG A O 1
ATOM 1903 N N . ASP A 1 243 ? -18.877 1.062 -9.207 1.00 90.06 243 ASP A N 1
ATOM 1904 C CA . ASP A 1 243 ? -18.670 2.390 -9.802 1.00 90.06 243 ASP A CA 1
ATOM 1905 C C . ASP A 1 243 ? -17.613 3.271 -9.090 1.00 90.06 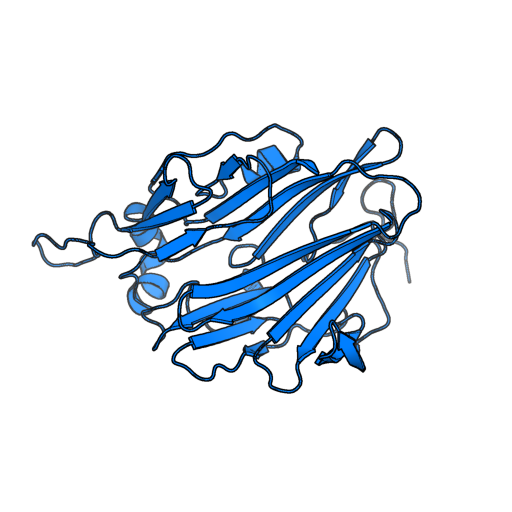243 ASP A C 1
ATOM 1907 O O . ASP A 1 243 ? -17.903 4.421 -8.747 1.00 90.06 243 ASP A O 1
ATOM 1911 N N . PRO A 1 244 ? -16.392 2.754 -8.827 1.00 95.50 244 PRO A N 1
ATOM 1912 C CA . PRO A 1 244 ? -15.377 3.516 -8.110 1.00 95.50 244 PRO A CA 1
ATOM 1913 C C . PRO A 1 244 ? -14.843 4.682 -8.952 1.00 95.50 244 PRO A C 1
ATOM 1915 O O . PRO A 1 244 ? -14.681 4.557 -10.168 1.00 95.50 244 PRO A O 1
ATOM 1918 N N . GLN A 1 245 ? -14.484 5.784 -8.292 1.00 96.94 245 GLN A N 1
ATOM 1919 C CA . GLN A 1 245 ? -13.656 6.825 -8.905 1.00 96.94 245 GLN A CA 1
ATOM 1920 C C . GLN A 1 245 ? -12.196 6.362 -8.938 1.00 96.94 245 GLN A C 1
ATOM 1922 O O . GLN A 1 245 ? -11.731 5.721 -7.993 1.00 96.94 245 GLN A O 1
ATOM 1927 N N . VAL A 1 246 ? -11.466 6.691 -10.005 1.00 98.25 246 VAL A N 1
ATOM 1928 C CA . VAL A 1 246 ? -10.058 6.295 -10.182 1.00 98.25 246 VAL A CA 1
ATOM 1929 C C . VAL A 1 246 ? -9.165 7.526 -10.114 1.00 98.25 246 VAL A C 1
ATOM 1931 O O . VAL A 1 246 ? -9.315 8.433 -10.926 1.00 98.25 246 VAL A O 1
ATOM 1934 N N . LEU A 1 247 ? -8.207 7.535 -9.188 1.00 98.69 247 LEU A N 1
ATOM 1935 C CA . LEU A 1 247 ? -7.138 8.533 -9.132 1.00 98.69 247 LEU A CA 1
ATOM 1936 C C . LEU A 1 247 ? -5.830 7.917 -9.628 1.00 98.69 247 LEU A C 1
ATOM 1938 O O . LEU A 1 247 ? -5.474 6.792 -9.255 1.00 98.69 247 LEU A O 1
ATOM 1942 N N . LEU A 1 248 ? -5.111 8.668 -10.458 1.00 98.69 248 LEU A N 1
ATOM 1943 C CA . LEU A 1 248 ? -3.855 8.262 -11.087 1.00 98.69 248 LEU A CA 1
ATOM 1944 C C . LEU A 1 248 ? -2.624 8.886 -10.410 1.00 98.69 248 LEU A C 1
ATOM 1946 O O . LEU A 1 248 ? -1.481 8.573 -10.757 1.00 98.69 248 LEU A O 1
ATOM 1950 N N . SER A 1 249 ? -2.859 9.781 -9.453 1.00 98.12 249 SER A N 1
ATOM 1951 C CA . SER A 1 249 ? -1.869 10.515 -8.675 1.00 98.12 249 SER A CA 1
ATOM 1952 C C . SER A 1 249 ? -2.316 10.670 -7.216 1.00 98.12 249 SER A C 1
ATOM 1954 O O . SER A 1 249 ? -3.398 10.231 -6.825 1.00 98.12 249 SER A O 1
ATOM 1956 N N . GLU A 1 250 ? -1.463 11.274 -6.387 1.00 97.81 250 GLU A N 1
ATOM 1957 C CA . GLU A 1 250 ? -1.798 11.603 -4.996 1.00 97.81 250 GLU A CA 1
ATOM 1958 C C . GLU A 1 250 ? -2.372 13.027 -4.839 1.00 97.81 250 GLU A C 1
ATOM 1960 O O . GLU A 1 250 ? -2.637 13.445 -3.713 1.00 97.81 250 GLU A O 1
ATOM 1965 N N . ASP A 1 251 ? -2.596 13.769 -5.936 1.00 97.88 251 ASP A N 1
ATOM 1966 C CA . ASP A 1 251 ? -2.932 15.206 -5.908 1.00 97.88 251 ASP A CA 1
ATOM 1967 C C . ASP A 1 251 ? -4.238 15.495 -5.131 1.00 97.88 251 ASP A C 1
ATOM 1969 O O . ASP A 1 251 ? -4.380 16.560 -4.532 1.00 97.88 251 ASP A O 1
ATOM 1973 N N . GLN A 1 252 ? -5.171 14.536 -5.075 1.00 98.19 252 GLN A N 1
ATOM 1974 C CA . GLN A 1 252 ? -6.456 14.666 -4.368 1.00 98.19 252 GLN A CA 1
ATOM 1975 C C . GLN A 1 252 ? -6.519 13.917 -3.022 1.00 98.19 252 GLN A C 1
ATOM 1977 O O . GLN A 1 252 ? -7.574 13.878 -2.385 1.00 98.19 252 GLN A O 1
ATOM 1982 N N . VAL A 1 253 ? -5.415 13.327 -2.545 1.00 97.88 253 VAL A N 1
ATOM 1983 C CA . VAL A 1 253 ? -5.416 12.561 -1.282 1.00 97.88 253 VAL A CA 1
ATOM 1984 C C . VAL A 1 253 ? -5.762 13.458 -0.093 1.00 97.88 253 VAL A C 1
ATOM 1986 O O . VAL A 1 253 ? -6.602 13.090 0.721 1.00 97.88 253 VAL A O 1
ATOM 1989 N N . GLU A 1 254 ? -5.174 14.651 0.007 1.00 97.56 254 GLU A N 1
ATOM 1990 C CA . GLU A 1 254 ? -5.461 15.585 1.109 1.00 97.56 254 GLU A CA 1
ATOM 1991 C C . GLU A 1 254 ? -6.917 16.082 1.094 1.00 97.56 254 GLU A C 1
ATOM 1993 O O . GLU A 1 254 ? -7.555 16.192 2.146 1.00 97.56 254 GLU A O 1
ATOM 1998 N N . ALA A 1 255 ? -7.474 16.307 -0.101 1.00 98.06 255 ALA A N 1
ATOM 1999 C CA . ALA A 1 255 ? -8.885 16.637 -0.277 1.00 98.06 255 ALA A CA 1
ATOM 2000 C C . ALA A 1 255 ? -9.777 15.518 0.291 1.00 98.06 255 ALA A C 1
ATOM 2002 O O . ALA A 1 255 ? -10.623 15.780 1.146 1.00 98.06 255 ALA A O 1
ATOM 2003 N N . PHE A 1 256 ? -9.505 14.257 -0.059 1.00 98.38 256 PHE A N 1
ATOM 2004 C CA . PHE A 1 256 ? -10.232 13.124 0.514 1.00 98.38 256 PHE A CA 1
ATOM 2005 C C . PHE A 1 256 ? -10.091 13.052 2.041 1.00 98.38 256 PHE A C 1
ATOM 2007 O O . PHE A 1 256 ? -11.084 12.922 2.752 1.00 98.38 256 PHE A O 1
ATOM 2014 N N . LEU A 1 257 ? -8.870 13.179 2.577 1.00 97.50 257 LEU A N 1
ATOM 2015 C CA . LEU A 1 257 ? -8.620 13.105 4.024 1.00 97.50 257 LEU A CA 1
ATOM 2016 C C . LEU A 1 257 ? -9.357 14.195 4.822 1.00 97.50 257 LEU A C 1
ATOM 2018 O O . LEU A 1 257 ? -9.635 14.000 6.005 1.00 97.50 257 LEU A O 1
ATOM 2022 N N . SER A 1 258 ? -9.688 15.318 4.183 1.00 96.94 258 SER A N 1
ATOM 2023 C CA . SER A 1 258 ? -10.456 16.423 4.768 1.00 96.94 258 SER A CA 1
ATOM 2024 C C . SER A 1 258 ? -11.966 16.344 4.503 1.00 96.94 258 SER A C 1
ATOM 2026 O O . SER A 1 258 ? -12.706 17.240 4.909 1.00 96.94 258 SER A O 1
ATOM 2028 N N . GLY A 1 259 ? -12.447 15.261 3.883 1.00 96.56 259 GLY A N 1
ATOM 2029 C CA . GLY A 1 259 ? -13.866 15.051 3.586 1.00 96.56 259 GLY A CA 1
ATOM 2030 C C . GLY A 1 259 ? -14.362 15.807 2.353 1.00 96.56 259 GLY A C 1
ATOM 2031 O O . GLY A 1 259 ? -15.570 15.951 2.171 1.00 96.56 259 GLY A O 1
ATOM 2032 N N . VAL A 1 260 ? -13.449 16.303 1.516 1.00 97.25 260 VAL A N 1
ATOM 2033 C CA . VAL A 1 260 ? -13.785 16.903 0.224 1.00 97.25 260 VAL A CA 1
ATOM 2034 C C . VAL A 1 260 ? -13.932 15.782 -0.816 1.00 97.25 260 VAL A C 1
ATOM 2036 O O . VAL A 1 260 ? -13.060 14.910 -0.891 1.00 97.25 260 VAL A O 1
ATOM 2039 N N . PRO A 1 261 ? -15.012 15.774 -1.622 1.00 95.56 261 PRO A N 1
ATOM 2040 C CA . PRO A 1 261 ? -15.172 14.812 -2.708 1.00 95.56 261 PRO A CA 1
ATOM 2041 C C . PRO A 1 261 ? -14.006 14.862 -3.700 1.00 95.56 261 PRO A C 1
ATOM 2043 O O . PRO A 1 261 ? -13.460 15.931 -3.968 1.00 95.56 261 PRO A O 1
ATOM 2046 N N . VAL A 1 262 ? -13.664 13.707 -4.268 1.00 97.44 262 VAL A N 1
ATOM 2047 C CA . VAL A 1 262 ? -12.634 13.575 -5.308 1.00 97.44 262 VAL A CA 1
ATOM 2048 C C . VAL A 1 262 ? -13.269 13.275 -6.659 1.00 97.44 262 VAL A C 1
ATOM 2050 O O . VAL A 1 262 ? -14.360 12.704 -6.730 1.00 97.44 262 VAL A O 1
ATOM 2053 N N . GLU A 1 263 ? -12.563 13.618 -7.728 1.00 97.50 263 GLU A N 1
ATOM 2054 C CA . GLU A 1 263 ? -12.980 13.359 -9.105 1.00 97.50 263 GLU A CA 1
ATOM 2055 C C . GLU A 1 263 ? -12.026 12.375 -9.783 1.00 97.50 263 GLU A C 1
ATOM 2057 O O . GLU A 1 263 ? -10.817 12.407 -9.549 1.00 97.50 263 GLU A O 1
ATOM 2062 N N . SER A 1 264 ? -12.562 11.506 -10.645 1.00 97.50 264 SER A N 1
ATOM 2063 C CA . SER A 1 264 ? -11.728 10.600 -11.439 1.00 97.50 264 SER A CA 1
ATOM 2064 C C . SER A 1 264 ? -10.742 11.362 -12.323 1.00 97.50 264 SER A C 1
ATOM 2066 O O . SER A 1 264 ? -11.100 12.314 -13.015 1.00 97.50 264 SER A O 1
ATOM 2068 N N . GLU A 1 265 ? -9.508 10.876 -12.365 1.00 98.31 265 GLU A N 1
ATOM 2069 C CA . GLU A 1 265 ? -8.421 11.447 -13.150 1.00 98.31 265 GLU A CA 1
ATOM 2070 C C . GLU A 1 265 ? -8.306 10.685 -14.479 1.00 98.31 265 GLU A C 1
ATOM 2072 O O . GLU A 1 265 ? -7.866 9.535 -14.480 1.00 98.31 265 GLU A O 1
ATOM 2077 N N . PRO A 1 266 ? -8.679 11.271 -15.636 1.00 97.94 266 PRO A N 1
ATOM 2078 C CA . PRO A 1 266 ? -8.541 10.582 -16.921 1.00 97.94 266 PRO A CA 1
ATOM 2079 C C . PRO A 1 266 ? -7.072 10.436 -17.334 1.00 97.94 266 PRO A C 1
ATOM 2081 O O . PRO A 1 266 ? -6.704 9.481 -18.015 1.00 97.94 266 PRO A O 1
ATOM 2084 N N . GLN A 1 267 ? -6.233 11.389 -16.924 1.00 97.94 267 GLN A N 1
ATOM 2085 C CA . GLN A 1 267 ? -4.807 11.415 -17.204 1.00 97.94 267 GLN A CA 1
ATOM 2086 C C . GLN A 1 267 ? -4.058 12.202 -16.122 1.00 97.94 267 GLN A C 1
ATOM 2088 O O . GLN A 1 267 ? -4.533 13.241 -15.669 1.00 97.94 267 GLN A O 1
ATOM 2093 N N . ALA A 1 268 ? -2.846 11.759 -15.792 1.00 97.56 268 ALA A N 1
ATOM 2094 C CA . ALA A 1 268 ? -1.864 12.509 -15.015 1.00 97.56 268 ALA A CA 1
ATOM 2095 C C . ALA A 1 268 ? -0.510 12.514 -15.747 1.00 97.56 268 ALA A C 1
ATOM 2097 O O . ALA A 1 268 ? -0.113 11.521 -16.357 1.00 97.56 268 ALA A O 1
ATOM 2098 N N . ARG A 1 269 ? 0.216 13.637 -15.708 1.00 97.69 269 ARG A N 1
ATOM 2099 C CA . ARG A 1 269 ? 1.550 13.789 -16.319 1.00 97.69 269 ARG A CA 1
ATOM 2100 C C . ARG A 1 269 ? 2.481 14.496 -15.353 1.00 97.69 269 ARG A C 1
ATOM 2102 O O . ARG A 1 269 ? 2.034 15.369 -14.616 1.00 97.69 269 ARG A O 1
ATOM 2109 N N . GLY A 1 270 ? 3.770 14.171 -15.379 1.00 96.88 270 GLY A N 1
ATOM 2110 C CA . GLY A 1 270 ? 4.727 14.873 -14.519 1.00 96.88 270 GLY A CA 1
ATOM 2111 C C . GLY A 1 270 ? 4.615 14.494 -13.036 1.00 96.88 270 GLY A C 1
ATOM 2112 O O . GLY A 1 270 ? 5.100 15.228 -12.176 1.00 96.88 270 GLY A O 1
ATOM 2113 N N . ARG A 1 271 ? 3.905 13.404 -12.719 1.00 95.75 271 ARG A N 1
ATOM 2114 C CA . ARG A 1 271 ? 3.586 12.956 -11.357 1.00 95.75 271 ARG A CA 1
ATOM 2115 C C . ARG A 1 271 ? 4.080 11.534 -11.130 1.00 95.75 271 ARG A C 1
ATOM 2117 O O . ARG A 1 271 ? 4.189 10.740 -12.066 1.00 95.75 271 ARG A O 1
ATOM 2124 N N . ARG A 1 272 ? 4.316 11.184 -9.865 1.00 96.94 272 ARG A N 1
ATOM 2125 C CA . ARG A 1 272 ? 4.462 9.779 -9.466 1.00 96.94 272 ARG A CA 1
ATOM 2126 C C . ARG A 1 272 ? 3.125 9.073 -9.680 1.00 96.94 272 ARG A C 1
ATOM 2128 O O . ARG A 1 272 ? 2.094 9.582 -9.252 1.00 96.94 272 ARG A O 1
ATOM 2135 N N . GLY A 1 273 ? 3.153 7.915 -10.335 1.00 97.75 273 GLY A N 1
ATOM 2136 C CA . GLY A 1 273 ? 1.939 7.156 -10.607 1.00 97.75 273 GLY A CA 1
ATOM 2137 C C . GLY A 1 273 ? 1.338 6.602 -9.320 1.00 97.75 273 GLY A C 1
ATOM 2138 O O . GLY A 1 273 ? 2.030 5.939 -8.548 1.00 97.75 273 GLY A O 1
ATOM 2139 N N . ALA A 1 274 ? 0.055 6.839 -9.100 1.00 98.38 274 ALA A N 1
ATOM 2140 C CA . ALA A 1 274 ? -0.749 6.157 -8.097 1.00 98.38 274 ALA A CA 1
ATOM 2141 C C . ALA A 1 274 ? -1.914 5.450 -8.792 1.00 98.38 274 ALA A C 1
ATOM 2143 O O . ALA A 1 274 ? -2.329 5.851 -9.870 1.00 98.38 274 ALA A O 1
ATOM 2144 N N . PHE A 1 275 ? -2.420 4.377 -8.202 1.00 98.75 275 PHE A N 1
ATOM 2145 C CA . PHE A 1 275 ? -3.679 3.750 -8.586 1.00 98.75 275 PHE A CA 1
ATOM 2146 C C . PHE A 1 275 ? -4.538 3.686 -7.335 1.00 98.75 275 PHE A C 1
ATOM 2148 O O . PHE A 1 275 ? -4.390 2.752 -6.543 1.00 98.75 275 PHE A O 1
ATOM 2155 N N . LEU A 1 276 ? -5.373 4.699 -7.121 1.00 98.69 276 LEU A N 1
ATOM 2156 C CA . LEU A 1 276 ? -6.269 4.759 -5.972 1.00 98.69 276 LEU A CA 1
ATOM 2157 C C . LEU A 1 276 ? -7.709 4.658 -6.452 1.00 98.69 276 LEU A C 1
ATOM 2159 O O . LEU A 1 276 ? -8.092 5.287 -7.436 1.00 98.69 276 LEU A O 1
ATOM 2163 N N . VAL A 1 277 ? -8.502 3.868 -5.741 1.00 98.38 277 VAL A N 1
ATOM 2164 C CA . VAL A 1 277 ? -9.933 3.739 -5.982 1.00 98.38 277 VAL A CA 1
ATOM 2165 C C . VAL A 1 277 ? -10.691 4.358 -4.822 1.00 98.38 277 VAL A C 1
ATOM 2167 O O . VAL A 1 277 ? -10.457 4.006 -3.663 1.00 98.38 277 VAL A O 1
ATOM 2170 N N . GLN A 1 278 ? -11.592 5.283 -5.141 1.00 98.00 278 GLN A N 1
ATOM 2171 C CA . GLN A 1 278 ? -12.524 5.855 -4.180 1.00 98.00 278 GLN A CA 1
ATOM 2172 C C . GLN A 1 278 ? -13.907 5.233 -4.371 1.00 98.00 278 GLN A C 1
ATOM 2174 O O . GLN A 1 278 ? -14.376 5.061 -5.494 1.00 98.00 278 GLN A O 1
ATOM 2179 N N . SER A 1 279 ? -14.542 4.846 -3.267 1.00 97.06 279 SER A N 1
ATOM 2180 C CA . SER A 1 279 ? -15.895 4.281 -3.255 1.00 97.06 279 SER A CA 1
ATOM 2181 C C . SER A 1 279 ? -16.556 4.528 -1.901 1.00 97.06 279 SER A C 1
ATOM 2183 O O . SER A 1 279 ? -15.885 4.832 -0.915 1.00 97.06 279 SER A O 1
ATOM 2185 N N . ALA A 1 280 ? -17.872 4.341 -1.832 1.00 94.62 280 ALA A N 1
ATOM 2186 C CA . ALA A 1 280 ? -18.611 4.244 -0.576 1.00 94.62 280 ALA A CA 1
ATOM 2187 C C . ALA A 1 280 ? -19.190 2.832 -0.406 1.00 94.62 280 ALA A C 1
ATOM 2189 O O . ALA A 1 280 ? -19.609 2.220 -1.394 1.00 94.62 280 ALA A O 1
ATOM 2190 N N . VAL A 1 281 ? -19.194 2.320 0.828 1.00 90.75 281 VAL A N 1
ATOM 2191 C CA . VAL A 1 281 ? -19.768 1.019 1.221 1.00 90.75 281 VAL A CA 1
ATOM 2192 C C . VAL A 1 281 ? -20.578 1.119 2.508 1.00 90.75 281 VAL A C 1
ATOM 2194 O O . VAL A 1 281 ? -20.352 2.069 3.299 1.00 90.75 281 VAL A O 1
#

Sequence (281 aa):
MKEVYWSELPVQRAVDGGTGSIVLQDGEPFYRIHNYHVMPPFLVSLVSGTEHWMFVSSAGGLTCGRRNPDHALFPYETDDKVHDSVSTTGPFTALLVEDRGKIRLWTPFSGNLSTFALERNLYKNLPGNRLVFEEVNHDLELVFRYGWSVSDRFGFVKRSCIVNTGRAGRRIELLDGLRNLLPFGVTRQTQTGLSTLLDAYKQAEAVPGLCAGVYSLSSILTDRAEPCEALKATVAWSTGLRDPQVLLSEDQVEAFLSGVPVESEPQARGRRGAFLVQSAV

Nearest PDB structures (foldseek):
  6hq8-assembly1_B  TM=9.917E-01  e=3.644E-31  metagenome
  6hq6-assembly1_A  TM=9.901E-01  e=5.285E-31  metagenome
  6hq6-assembly1_B  TM=9.904E-01  e=9.997E-31  metagenome
  4bbo-assembly1_D  TM=3.264E-01  e=4.813E+00  Bradyrhizobium japonicum